Protein AF-A0A7C2ZD03-F1 (afdb_monomer_lite)

Sequence (261 aa):
MVEVEDTFAEAFNLWAARVLITAASEKWAKIAASVVTGYATSTIACDAEAGIDKFVPSSETPDGRPGVIVMFFASKKNLDHVLLNRIGQCVLTCPTTAVFDAMENPEMKFDTGAKMRYFGDGFQKKSELAGRTIYEIPVMEGIFKMEAELGVRKGVAGGNFMVLAEDWEKGLAATEAAVEAIQKIDNVILPFPGGICRSGSKVGSLKYKFMKATTNHKLCPTLREQVEDSEIPEGVGSAYEVVINGTTLDVVKQAMRDGIK

Foldseek 3Di:
DDDDDPDFWDWDKWKKFKKKKFFQAPVLQVQLQCQLLPQAQDVVPGLWQKHWQAWDALVPDLNSGTITIMMTTHHPVRRLVSCLCSCLPRPLPGHGMEMDAPDDPFPDKDQSQVVSQCQLVPVWDWDDTNNFIWIWRQDPNGTHIYGRIYGMHIWIWFGKDKQFALEPVVSVVLQLQLLVQLSVFGFKGQRDDSQKDQFDWDAADPPDRPDRIHGPLLDALVCQVPDPNRPHDPSTHGMMMGIMMGRYPVSSVVSVVRSVD

Structure (mmCIF, N/CA/C/O backbone):
data_AF-A0A7C2ZD03-F1
#
_entry.id   AF-A0A7C2ZD03-F1
#
loop_
_atom_site.group_PDB
_atom_site.id
_atom_site.type_symbol
_atom_site.label_atom_id
_atom_site.label_alt_id
_atom_site.label_comp_id
_atom_site.label_asym_id
_atom_site.label_entity_id
_atom_site.label_seq_id
_atom_site.pdbx_PDB_ins_code
_atom_site.Cartn_x
_atom_site.Cartn_y
_atom_site.Cartn_z
_atom_site.occupancy
_atom_site.B_iso_or_equiv
_atom_site.auth_seq_id
_atom_site.auth_comp_id
_atom_site.auth_asym_id
_atom_site.auth_atom_id
_atom_site.pdbx_PDB_model_num
ATOM 1 N N . MET A 1 1 ? -22.516 -17.414 18.475 1.00 73.25 1 MET A N 1
ATOM 2 C CA . MET A 1 1 ? -22.716 -16.415 17.407 1.00 73.25 1 MET A CA 1
ATOM 3 C C . MET A 1 1 ? -22.170 -15.114 17.960 1.00 73.25 1 MET A C 1
ATOM 5 O O . MET A 1 1 ? -22.481 -14.824 19.107 1.00 73.25 1 MET A O 1
ATOM 9 N N . VAL A 1 2 ? -21.283 -14.441 17.229 1.00 92.38 2 VAL A N 1
ATOM 10 C CA . VAL A 1 2 ? -20.726 -13.141 17.638 1.00 92.38 2 VAL A CA 1
ATOM 11 C C . VAL A 1 2 ? -21.710 -12.060 17.194 1.00 92.38 2 VAL A C 1
ATOM 13 O O . VAL A 1 2 ? -22.272 -12.170 16.104 1.00 92.38 2 VAL A O 1
ATOM 16 N N . GLU A 1 3 ? -21.976 -11.081 18.053 1.00 95.88 3 GLU A N 1
ATOM 17 C CA . GLU A 1 3 ? -22.838 -9.945 17.723 1.00 95.88 3 GLU A CA 1
ATOM 18 C C . GLU A 1 3 ? -22.139 -9.028 16.711 1.00 95.88 3 GLU A C 1
ATOM 20 O O . GLU A 1 3 ? -20.945 -8.761 16.830 1.00 95.88 3 GLU A O 1
ATOM 25 N N . VAL A 1 4 ? -22.885 -8.561 15.710 1.00 97.06 4 VAL A N 1
ATOM 26 C CA . VAL A 1 4 ? -22.433 -7.541 14.760 1.00 97.06 4 VAL A CA 1
ATOM 27 C C . VAL A 1 4 ? -23.352 -6.345 14.938 1.00 97.06 4 VAL A C 1
ATOM 29 O O . VAL A 1 4 ? -24.557 -6.463 14.718 1.00 97.06 4 VAL A O 1
ATOM 32 N N . GLU A 1 5 ? -22.784 -5.222 15.360 1.00 97.12 5 GLU A N 1
ATOM 33 C CA . GLU A 1 5 ? -23.533 -3.990 15.591 1.00 97.12 5 GLU A CA 1
ATOM 34 C C . GLU A 1 5 ? -24.151 -3.467 14.283 1.00 97.12 5 GLU A C 1
ATOM 36 O O . GLU A 1 5 ? -23.493 -3.438 13.238 1.00 97.12 5 GLU A O 1
ATOM 41 N N . ASP A 1 6 ? -25.419 -3.042 14.336 1.00 97.38 6 ASP A N 1
ATOM 42 C CA . ASP A 1 6 ? -26.122 -2.426 13.204 1.00 97.38 6 ASP A CA 1
ATOM 43 C C . ASP A 1 6 ? -25.666 -0.970 13.027 1.00 97.38 6 ASP A C 1
ATOM 45 O O . ASP A 1 6 ? -26.294 -0.015 13.488 1.00 97.38 6 ASP A O 1
ATOM 49 N N . THR A 1 7 ? -24.495 -0.823 12.411 1.00 97.81 7 THR A N 1
ATOM 50 C CA . THR A 1 7 ? -23.814 0.452 12.183 1.00 97.81 7 THR A CA 1
ATOM 51 C C . THR A 1 7 ? -23.111 0.465 10.820 1.00 97.81 7 THR A C 1
ATOM 53 O O . THR A 1 7 ? -23.259 -0.445 10.002 1.00 97.81 7 THR A O 1
ATOM 56 N N . PHE A 1 8 ? -22.354 1.522 10.531 1.00 97.81 8 PHE A N 1
ATOM 57 C CA . PHE A 1 8 ? -21.626 1.684 9.275 1.00 97.81 8 PHE A CA 1
ATOM 58 C C . PHE A 1 8 ? -20.206 2.213 9.495 1.00 97.81 8 PHE A C 1
ATOM 60 O O . PHE A 1 8 ? -19.932 2.937 10.448 1.00 97.81 8 PHE A O 1
ATOM 67 N N . ALA A 1 9 ? -19.309 1.896 8.559 1.00 97.81 9 ALA A N 1
ATOM 68 C CA . ALA A 1 9 ? -17.986 2.507 8.473 1.00 97.81 9 ALA A CA 1
ATOM 69 C C . ALA A 1 9 ? -18.012 3.696 7.503 1.00 97.81 9 ALA A C 1
ATOM 71 O O . ALA A 1 9 ? -18.431 3.557 6.349 1.00 97.81 9 ALA A O 1
ATOM 72 N N . GLU A 1 10 ? -17.545 4.861 7.950 1.00 96.00 10 GLU A N 1
ATOM 73 C CA . GLU A 1 10 ? -17.360 6.029 7.087 1.00 96.00 10 GLU A CA 1
ATOM 74 C C . GLU A 1 10 ? -15.973 5.987 6.431 1.00 96.00 10 GLU A C 1
ATOM 76 O O . GLU A 1 10 ? -14.949 5.987 7.111 1.00 96.00 10 GLU A O 1
ATOM 81 N N . ALA A 1 11 ? -15.946 5.952 5.098 1.00 96.44 11 ALA A N 1
ATOM 82 C CA . ALA A 1 11 ? -14.726 5.915 4.296 1.00 96.44 11 ALA A CA 1
ATOM 83 C C . ALA A 1 11 ? -14.568 7.193 3.457 1.00 96.44 11 ALA A C 1
ATOM 85 O O . ALA A 1 11 ? -15.527 7.917 3.183 1.00 96.44 11 ALA A O 1
ATOM 86 N N . PHE A 1 12 ? -13.349 7.446 2.991 1.00 95.38 12 PHE A N 1
ATOM 87 C CA . PHE A 1 12 ? -12.959 8.663 2.288 1.00 95.38 12 PHE A CA 1
ATOM 88 C C . PHE A 1 12 ? -12.437 8.365 0.884 1.00 95.38 12 PHE A C 1
ATOM 90 O O . PHE A 1 12 ? -11.939 7.280 0.586 1.00 95.38 12 PHE A O 1
ATOM 97 N N . ASN A 1 13 ? -12.501 9.367 0.009 1.00 96.38 13 ASN A N 1
ATOM 98 C CA . ASN A 1 13 ? -11.918 9.275 -1.325 1.00 96.38 13 ASN A CA 1
ATOM 99 C C . ASN A 1 13 ? -10.443 9.700 -1.296 1.00 96.38 13 ASN A C 1
ATOM 101 O O . ASN A 1 13 ? -10.138 10.868 -1.041 1.00 96.38 13 ASN A O 1
ATOM 105 N N . LEU A 1 14 ? -9.542 8.784 -1.649 1.00 97.75 14 LEU A N 1
ATOM 106 C CA . LEU A 1 14 ? -8.135 9.073 -1.944 1.00 97.75 14 LEU A CA 1
ATOM 107 C C . LEU A 1 14 ? -7.808 8.689 -3.388 1.00 97.75 14 LEU A C 1
ATOM 109 O O . LEU A 1 14 ? -8.569 7.990 -4.052 1.00 97.75 14 LEU A O 1
ATOM 113 N N . TRP A 1 15 ? -6.683 9.175 -3.907 1.00 98.56 15 TRP A N 1
ATOM 114 C CA . TRP A 1 15 ? -6.157 8.689 -5.179 1.00 98.56 15 TRP A CA 1
ATOM 115 C C . TRP A 1 15 ? -5.294 7.467 -4.921 1.00 98.56 15 TRP A C 1
ATOM 117 O O . TRP A 1 15 ? -4.457 7.496 -4.023 1.00 98.56 15 TRP A O 1
ATOM 127 N N . ALA A 1 16 ? -5.507 6.427 -5.719 1.00 98.75 16 ALA A N 1
ATOM 128 C CA . ALA A 1 16 ? -4.810 5.159 -5.645 1.00 98.75 16 ALA A CA 1
ATOM 129 C C . ALA A 1 16 ? -3.898 4.977 -6.862 1.00 98.75 16 ALA A C 1
ATOM 131 O O . ALA A 1 16 ? -4.306 5.233 -8.000 1.00 98.75 16 ALA A O 1
ATOM 132 N N . ALA A 1 17 ? -2.691 4.484 -6.613 1.00 98.81 17 ALA A N 1
ATOM 133 C CA . ALA A 1 17 ? -1.796 3.906 -7.606 1.00 98.81 17 ALA A CA 1
ATOM 134 C C . ALA A 1 17 ? -1.585 2.426 -7.281 1.00 98.81 17 ALA A C 1
ATOM 136 O O . ALA A 1 17 ? -1.544 2.057 -6.106 1.00 98.81 17 ALA A O 1
ATOM 137 N N . ARG A 1 18 ? -1.432 1.594 -8.311 1.00 98.75 18 ARG A N 1
ATOM 138 C CA . ARG A 1 18 ? -1.215 0.150 -8.187 1.00 98.75 18 ARG A CA 1
ATOM 139 C C . ARG A 1 18 ? -0.020 -0.219 -9.052 1.00 98.75 18 ARG A C 1
ATOM 141 O O . ARG A 1 18 ? -0.055 -0.037 -10.264 1.00 98.75 18 ARG A O 1
ATOM 148 N N . VAL A 1 19 ? 1.054 -0.662 -8.412 1.00 98.88 19 VAL A N 1
ATOM 149 C CA . VAL A 1 19 ? 2.388 -0.754 -9.011 1.00 98.88 19 VAL A CA 1
ATOM 150 C C . VAL A 1 19 ? 2.905 -2.174 -8.862 1.00 98.88 19 VAL A C 1
ATOM 152 O O . VAL A 1 19 ? 2.974 -2.691 -7.750 1.00 98.88 19 VAL A O 1
ATOM 155 N N . LEU A 1 20 ? 3.291 -2.794 -9.974 1.00 98.94 20 LEU A N 1
ATOM 156 C CA . LEU A 1 20 ? 3.969 -4.085 -9.983 1.00 98.94 20 LEU A CA 1
ATOM 157 C C . LEU A 1 20 ? 5.478 -3.866 -9.871 1.00 98.94 20 LEU A C 1
ATOM 159 O O . LEU A 1 20 ? 6.081 -3.180 -10.696 1.00 98.94 20 LEU A O 1
ATOM 163 N N . ILE A 1 21 ? 6.092 -4.502 -8.880 1.00 98.94 21 ILE A N 1
ATOM 164 C CA . ILE A 1 21 ? 7.539 -4.576 -8.705 1.00 98.94 21 ILE A CA 1
ATOM 165 C C . ILE A 1 21 ? 7.962 -6.016 -8.974 1.00 98.94 21 ILE A C 1
ATOM 167 O O . ILE A 1 21 ? 7.515 -6.940 -8.299 1.00 98.94 21 ILE A O 1
ATOM 171 N N . THR A 1 22 ? 8.828 -6.216 -9.957 1.00 98.94 22 THR A N 1
ATOM 172 C CA . THR A 1 22 ? 9.425 -7.524 -10.273 1.00 98.94 22 THR A CA 1
ATOM 173 C C . THR A 1 22 ? 10.868 -7.561 -9.796 1.00 98.94 22 THR A C 1
ATOM 175 O O . THR A 1 22 ? 11.518 -6.520 -9.706 1.00 98.94 22 THR A O 1
ATOM 178 N N . ALA A 1 23 ? 11.385 -8.746 -9.482 1.00 98.88 23 ALA A N 1
ATOM 179 C CA . ALA A 1 23 ? 12.765 -8.923 -9.032 1.00 98.88 23 ALA A CA 1
ATOM 180 C C . ALA A 1 23 ? 13.325 -10.283 -9.474 1.00 98.88 23 ALA A C 1
ATOM 182 O O . ALA A 1 23 ? 12.604 -11.128 -9.997 1.00 98.88 23 ALA A O 1
ATOM 183 N N . ALA A 1 24 ? 14.617 -10.530 -9.249 1.00 98.62 24 ALA A N 1
ATOM 184 C CA . ALA A 1 24 ? 15.246 -11.807 -9.603 1.00 98.62 24 ALA A CA 1
ATOM 185 C C . ALA A 1 24 ? 14.675 -13.017 -8.837 1.00 98.62 24 ALA A C 1
ATOM 187 O O . ALA A 1 24 ? 14.815 -14.152 -9.285 1.00 98.62 24 ALA A O 1
ATOM 188 N N . SER A 1 25 ? 14.054 -12.799 -7.677 1.00 98.69 25 SER A N 1
ATOM 189 C CA . SER A 1 25 ? 13.386 -13.843 -6.898 1.00 98.69 25 SER A CA 1
ATOM 190 C C . SER A 1 25 ? 12.281 -13.258 -6.024 1.00 98.69 25 SER A C 1
ATOM 192 O O . SER A 1 25 ? 12.287 -12.065 -5.713 1.00 98.69 25 SER A O 1
ATOM 194 N N . GLU A 1 26 ? 11.366 -14.109 -5.551 1.00 98.44 26 GLU A N 1
ATOM 195 C CA . GLU A 1 26 ? 10.324 -13.704 -4.598 1.00 98.44 26 GLU A CA 1
ATOM 196 C C . GLU A 1 26 ? 10.897 -13.062 -3.332 1.00 98.44 26 GLU A C 1
ATOM 198 O O . GLU A 1 26 ? 10.301 -12.141 -2.781 1.00 98.44 26 GLU A O 1
ATOM 203 N N . LYS A 1 27 ? 12.072 -13.519 -2.875 1.00 98.69 27 LYS A N 1
ATOM 204 C CA . LYS A 1 27 ? 12.768 -12.926 -1.727 1.00 98.69 27 LYS A CA 1
ATOM 205 C C . LYS A 1 27 ? 13.048 -11.440 -1.966 1.00 98.69 27 LYS A C 1
ATOM 207 O O . LYS A 1 27 ? 12.781 -10.628 -1.087 1.00 98.69 27 LYS A O 1
ATOM 212 N N . TRP A 1 28 ? 13.583 -11.085 -3.133 1.00 98.75 28 TRP A N 1
ATOM 213 C CA . TRP A 1 28 ? 13.911 -9.694 -3.453 1.00 98.75 28 TRP A CA 1
ATOM 214 C C . TRP A 1 28 ? 12.667 -8.849 -3.716 1.00 98.75 28 TRP A C 1
ATOM 216 O O . TRP A 1 28 ? 12.607 -7.717 -3.245 1.00 98.75 28 TRP A O 1
ATOM 226 N N . ALA A 1 29 ? 11.641 -9.417 -4.358 1.00 98.69 29 ALA A N 1
ATOM 227 C CA . ALA A 1 29 ? 10.351 -8.746 -4.512 1.00 98.69 29 ALA A CA 1
ATOM 228 C C . ALA A 1 29 ? 9.732 -8.417 -3.139 1.00 98.69 29 ALA A C 1
ATOM 230 O O . ALA A 1 29 ? 9.332 -7.280 -2.900 1.00 98.69 29 ALA A O 1
ATOM 231 N N . LYS A 1 30 ? 9.744 -9.374 -2.198 1.00 98.62 30 LYS A N 1
ATOM 232 C CA . LYS A 1 30 ? 9.290 -9.178 -0.809 1.00 98.62 30 LYS A CA 1
ATOM 233 C C . LYS A 1 30 ? 10.057 -8.060 -0.103 1.00 98.62 30 LYS A C 1
ATOM 235 O O . LYS A 1 30 ? 9.429 -7.199 0.499 1.00 98.62 30 LYS A O 1
ATOM 240 N N . ILE A 1 31 ? 11.388 -8.037 -0.212 1.00 98.88 31 ILE A N 1
ATOM 241 C CA . ILE A 1 31 ? 12.218 -6.974 0.380 1.00 98.88 31 ILE A CA 1
ATOM 242 C C . ILE A 1 31 ? 11.828 -5.603 -0.187 1.00 98.88 31 ILE A C 1
ATOM 244 O O . ILE A 1 31 ? 11.581 -4.679 0.586 1.00 98.88 31 ILE A O 1
ATOM 248 N N . ALA A 1 32 ? 11.728 -5.476 -1.515 1.00 98.81 32 ALA A N 1
ATOM 249 C CA . ALA A 1 32 ? 11.350 -4.223 -2.163 1.00 98.81 32 ALA A CA 1
ATOM 250 C C . ALA A 1 32 ? 9.966 -3.741 -1.699 1.00 98.81 32 ALA A C 1
ATOM 252 O O . ALA A 1 32 ? 9.822 -2.582 -1.315 1.00 98.81 32 ALA A O 1
ATOM 253 N N . ALA A 1 33 ? 8.976 -4.641 -1.663 1.00 98.69 33 ALA A N 1
ATOM 254 C CA . ALA A 1 33 ? 7.638 -4.348 -1.160 1.00 98.69 33 ALA A CA 1
ATOM 255 C C . ALA A 1 33 ? 7.652 -3.874 0.299 1.00 98.69 33 ALA A C 1
ATOM 257 O O . ALA A 1 33 ? 7.114 -2.814 0.597 1.00 98.69 33 ALA A O 1
ATOM 258 N N . SER A 1 34 ? 8.308 -4.610 1.201 1.00 98.44 34 SER A N 1
ATOM 259 C CA . SER A 1 34 ? 8.353 -4.249 2.622 1.00 98.44 34 SER A CA 1
ATOM 260 C C . SER A 1 34 ? 8.978 -2.874 2.865 1.00 98.44 34 SER A C 1
ATOM 262 O O . SER A 1 34 ? 8.502 -2.132 3.722 1.00 98.44 34 SER A O 1
ATOM 264 N N . VAL A 1 35 ? 10.030 -2.514 2.121 1.00 98.69 35 VAL A N 1
ATOM 265 C CA . VAL A 1 35 ? 10.684 -1.205 2.268 1.00 98.69 35 VAL A CA 1
ATOM 266 C C . VAL A 1 35 ? 9.830 -0.098 1.646 1.00 98.69 35 VAL A C 1
ATOM 268 O O . VAL A 1 35 ? 9.611 0.929 2.287 1.00 98.69 35 VAL A O 1
ATOM 271 N N . VAL A 1 36 ? 9.306 -0.297 0.430 1.00 98.81 36 VAL A N 1
ATOM 272 C CA . VAL A 1 36 ? 8.566 0.750 -0.296 1.00 98.81 36 VAL A CA 1
ATOM 273 C C . VAL A 1 36 ? 7.218 1.083 0.351 1.00 98.81 36 VAL A C 1
ATOM 275 O O . VAL A 1 36 ? 6.779 2.233 0.274 1.00 98.81 36 VAL A O 1
ATOM 278 N N . THR A 1 37 ? 6.576 0.122 1.024 1.00 98.81 37 THR A N 1
ATOM 279 C CA . THR A 1 37 ? 5.308 0.333 1.745 1.00 98.81 37 THR A CA 1
ATOM 280 C C . THR A 1 37 ? 5.503 0.634 3.235 1.00 98.81 37 THR A C 1
ATOM 282 O O . THR A 1 37 ? 4.526 0.814 3.955 1.00 98.81 37 THR A O 1
ATOM 285 N N . GLY A 1 38 ? 6.744 0.705 3.728 1.00 98.19 38 GLY A N 1
ATOM 286 C CA . GLY A 1 38 ? 7.044 1.057 5.119 1.00 98.19 38 GLY A CA 1
ATOM 287 C C . GLY A 1 38 ? 6.745 2.529 5.439 1.00 98.19 38 GLY A C 1
ATOM 288 O O . GLY A 1 38 ? 6.734 3.378 4.549 1.00 98.19 38 GLY A O 1
ATOM 289 N N . TYR A 1 39 ? 6.517 2.854 6.720 1.00 98.12 39 TYR A N 1
ATOM 290 C CA . TYR A 1 39 ? 6.187 4.219 7.178 1.00 98.12 39 TYR A CA 1
ATOM 291 C C . TYR A 1 39 ? 5.022 4.853 6.385 1.00 98.12 39 TYR A C 1
ATOM 293 O O . TYR A 1 39 ? 5.116 5.980 5.906 1.00 98.12 39 TYR A O 1
ATOM 301 N N . ALA A 1 40 ? 3.942 4.095 6.180 1.00 98.31 40 ALA A N 1
ATOM 302 C CA . ALA A 1 40 ? 2.819 4.491 5.327 1.00 98.31 40 ALA A CA 1
ATOM 303 C C . ALA A 1 40 ? 1.468 4.013 5.888 1.00 98.31 40 ALA A C 1
ATOM 305 O O . ALA A 1 40 ? 0.672 3.409 5.176 1.00 98.31 40 ALA A O 1
ATOM 306 N N . THR A 1 41 ? 1.230 4.210 7.187 1.00 98.38 41 THR A N 1
ATOM 307 C CA . THR A 1 41 ? 0.038 3.657 7.854 1.00 98.38 41 THR A CA 1
ATOM 308 C C . THR A 1 41 ? -1.176 4.572 7.778 1.00 98.38 41 THR A C 1
ATOM 310 O O . THR A 1 41 ? -2.297 4.087 7.700 1.00 98.38 41 THR A O 1
ATOM 313 N N . SER A 1 42 ? -0.971 5.891 7.835 1.00 97.19 42 SER A N 1
ATOM 314 C CA . SER A 1 42 ? -2.057 6.871 7.816 1.00 97.19 42 SER A CA 1
ATOM 315 C C . SER A 1 42 ? -1.590 8.215 7.278 1.00 97.19 42 SER A C 1
ATOM 317 O O . SER A 1 42 ? -0.619 8.795 7.773 1.00 97.19 42 SER A O 1
ATOM 319 N N . THR A 1 43 ? -2.353 8.771 6.342 1.00 95.44 43 THR A N 1
ATOM 320 C CA . THR A 1 43 ? -2.120 10.105 5.762 1.00 95.44 43 THR A CA 1
ATOM 321 C C . THR A 1 43 ? -2.277 11.263 6.760 1.00 95.44 43 THR A C 1
ATOM 323 O O . THR A 1 43 ? -1.995 12.415 6.425 1.00 95.44 43 THR A O 1
ATOM 326 N N . ILE A 1 44 ? -2.670 10.990 8.013 1.00 92.94 44 ILE A N 1
ATOM 327 C CA . ILE A 1 44 ? -2.659 11.979 9.103 1.00 92.94 44 ILE A CA 1
ATOM 328 C C . ILE A 1 44 ? -1.233 12.498 9.363 1.00 92.94 44 ILE A C 1
ATOM 330 O O . ILE A 1 44 ? -1.060 13.686 9.663 1.00 92.94 44 ILE A O 1
ATOM 334 N N . ALA A 1 45 ? -0.230 11.617 9.267 1.00 95.31 45 ALA A N 1
ATOM 335 C CA . ALA A 1 45 ? 1.169 11.935 9.573 1.00 95.31 45 ALA A CA 1
ATOM 336 C C . ALA A 1 45 ? 2.204 11.253 8.656 1.00 95.31 45 ALA A C 1
ATOM 338 O O . ALA A 1 45 ? 3.323 11.755 8.551 1.00 95.31 45 ALA A O 1
ATOM 339 N N . CYS A 1 46 ? 1.857 10.154 7.981 1.00 98.00 46 CYS A N 1
ATOM 340 C CA . CYS A 1 46 ? 2.646 9.616 6.875 1.00 98.00 46 CYS A CA 1
ATOM 341 C C . CYS A 1 46 ? 2.352 10.403 5.585 1.00 98.00 46 CYS A C 1
ATOM 343 O O . CYS A 1 46 ? 1.306 11.035 5.438 1.00 98.00 46 CYS A O 1
ATOM 345 N N . ASP A 1 47 ? 3.272 10.351 4.628 1.00 97.75 47 ASP A N 1
ATOM 346 C CA . ASP A 1 47 ? 3.125 10.940 3.289 1.00 97.75 47 ASP A CA 1
ATOM 347 C C . ASP A 1 47 ? 2.072 10.220 2.425 1.00 97.75 47 ASP A C 1
ATOM 349 O O . ASP A 1 47 ? 1.501 10.829 1.512 1.00 97.75 47 ASP A O 1
ATOM 353 N N . ALA A 1 48 ? 1.813 8.944 2.722 1.00 98.44 48 ALA A N 1
ATOM 354 C CA . ALA A 1 48 ? 0.833 8.093 2.060 1.00 98.44 48 ALA A CA 1
ATOM 355 C C . ALA A 1 48 ? 0.319 6.979 2.983 1.00 98.44 48 ALA A C 1
ATOM 357 O O . ALA A 1 48 ? 0.892 6.706 4.038 1.00 98.44 48 ALA A O 1
ATOM 358 N N . GLU A 1 49 ? -0.737 6.311 2.532 1.00 98.81 49 GLU A N 1
ATOM 359 C CA . GLU A 1 49 ? -1.143 4.984 2.990 1.00 98.81 49 GLU A CA 1
ATOM 360 C C . GLU A 1 49 ? -0.710 3.950 1.951 1.00 98.81 49 GLU A C 1
ATOM 362 O O . GLU A 1 49 ? -1.038 4.098 0.774 1.00 98.81 49 GLU A O 1
ATOM 367 N N . ALA A 1 50 ? 0.054 2.930 2.338 1.00 98.88 50 ALA A N 1
ATOM 368 C CA . ALA A 1 50 ? 0.583 1.957 1.385 1.00 98.88 50 ALA A CA 1
ATOM 369 C C . ALA A 1 50 ? 0.625 0.540 1.950 1.00 98.88 50 ALA A C 1
ATOM 371 O O . ALA A 1 50 ? 0.733 0.334 3.155 1.00 98.88 50 ALA A O 1
ATOM 372 N N . GLY A 1 51 ? 0.561 -0.444 1.057 1.00 98.81 51 GLY A N 1
ATOM 373 C CA . GLY A 1 51 ? 0.558 -1.850 1.436 1.00 98.81 51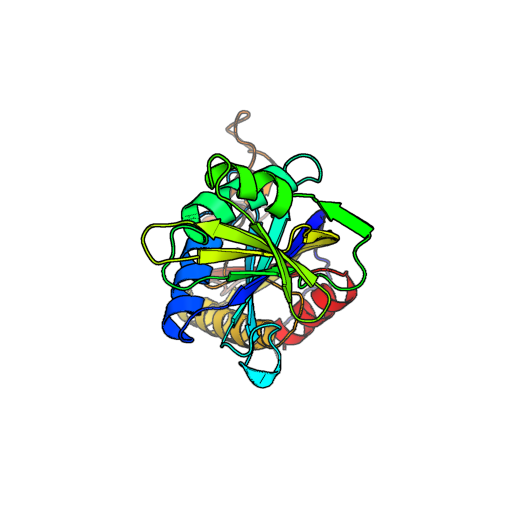 GLY A CA 1
ATOM 374 C C . GLY A 1 51 ? 0.735 -2.780 0.245 1.00 98.81 51 GLY A C 1
ATOM 375 O O . GLY A 1 51 ? 0.729 -2.351 -0.912 1.00 98.81 51 GLY A O 1
ATOM 376 N N . ILE A 1 52 ? 0.927 -4.059 0.553 1.00 98.81 52 ILE A N 1
ATOM 377 C CA . ILE A 1 52 ? 0.986 -5.132 -0.438 1.00 98.81 52 ILE A CA 1
ATOM 378 C C . ILE A 1 52 ? -0.444 -5.515 -0.800 1.00 98.81 52 ILE A C 1
ATOM 380 O O . ILE A 1 52 ? -1.243 -5.773 0.094 1.00 98.81 52 ILE A O 1
ATOM 384 N N . ASP A 1 53 ? -0.725 -5.550 -2.097 1.00 98.56 53 ASP A N 1
ATOM 385 C CA . ASP A 1 53 ? -1.966 -6.087 -2.651 1.00 98.56 53 ASP A CA 1
ATOM 386 C C . ASP A 1 53 ? -1.822 -7.602 -2.830 1.00 98.56 53 ASP A C 1
ATOM 388 O O . ASP A 1 53 ? -2.452 -8.381 -2.124 1.00 98.56 53 ASP A O 1
ATOM 392 N N . LYS A 1 54 ? -0.895 -8.042 -3.697 1.00 98.31 54 LYS A N 1
ATOM 393 C CA . LYS A 1 54 ? -0.654 -9.476 -3.918 1.00 98.31 54 LYS A CA 1
ATOM 394 C C . LYS A 1 54 ? 0.727 -9.807 -4.472 1.00 98.31 54 LYS A C 1
ATOM 396 O O . LYS A 1 54 ? 1.384 -8.972 -5.092 1.00 98.31 54 LYS A O 1
ATOM 401 N N . PHE A 1 55 ? 1.141 -11.061 -4.315 1.00 98.38 55 PHE A N 1
ATOM 402 C CA . PHE A 1 55 ? 2.285 -11.630 -5.037 1.00 98.38 55 PHE A CA 1
ATOM 403 C C . PHE A 1 55 ? 1.858 -12.133 -6.419 1.00 98.38 55 PHE A C 1
ATOM 405 O O . PHE A 1 55 ? 0.734 -12.596 -6.593 1.00 98.38 55 PHE A O 1
ATOM 412 N N . VAL A 1 56 ? 2.756 -12.035 -7.402 1.00 98.44 56 VAL A N 1
ATOM 413 C CA . VAL A 1 56 ? 2.480 -12.363 -8.807 1.00 98.44 56 VAL A CA 1
ATOM 414 C C . VAL A 1 56 ? 3.523 -13.361 -9.323 1.00 98.44 56 VAL A C 1
ATOM 416 O O . VAL A 1 56 ? 4.727 -13.092 -9.203 1.00 98.44 56 VAL A O 1
ATOM 419 N N . PRO A 1 57 ? 3.104 -14.505 -9.896 1.00 98.00 57 PRO A N 1
ATOM 420 C CA . PRO A 1 57 ? 4.030 -15.474 -10.470 1.00 98.00 57 PRO A CA 1
ATOM 421 C C . PRO A 1 57 ? 4.679 -14.930 -11.748 1.00 98.00 57 PRO A C 1
ATOM 423 O O . PRO A 1 57 ? 4.108 -14.107 -12.461 1.00 98.00 57 PRO A O 1
ATOM 426 N N . SER A 1 58 ? 5.865 -15.438 -12.088 1.00 98.00 58 SER A N 1
ATOM 427 C CA . SER A 1 58 ? 6.615 -15.013 -13.280 1.00 98.00 58 SER A CA 1
ATOM 428 C C . SER A 1 58 ? 5.864 -15.192 -14.600 1.00 98.00 58 SER A C 1
ATOM 430 O O . SER A 1 58 ? 6.135 -14.471 -15.552 1.00 98.00 58 SER A O 1
ATOM 432 N N . SER A 1 59 ? 4.917 -16.128 -14.670 1.00 98.00 59 SER A N 1
ATOM 433 C CA . SER A 1 59 ? 4.082 -16.363 -15.853 1.00 98.00 59 SER A CA 1
ATOM 434 C C . SER A 1 59 ? 3.118 -15.219 -16.174 1.00 98.00 59 SER A C 1
ATOM 436 O O . SER A 1 59 ? 2.582 -15.179 -17.276 1.00 98.00 59 SER A O 1
ATOM 438 N N . GLU A 1 60 ? 2.877 -14.315 -15.223 1.00 97.75 60 GLU A N 1
ATOM 439 C CA . GLU A 1 60 ? 1.899 -13.229 -15.342 1.00 97.75 60 GLU A CA 1
ATOM 440 C C . GLU A 1 60 ? 2.552 -11.842 -15.423 1.00 97.75 60 GLU A C 1
ATOM 442 O O . GLU A 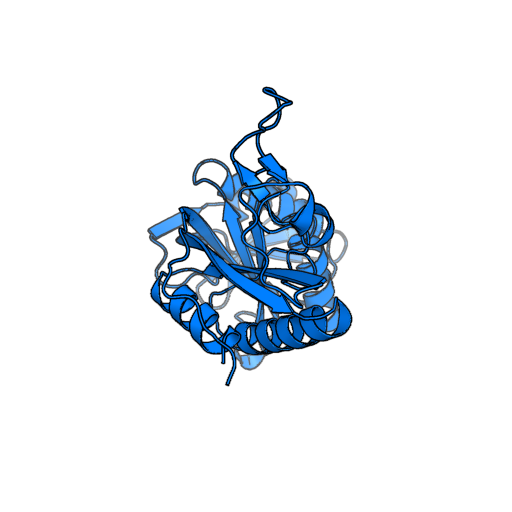1 60 ? 1.857 -10.838 -15.585 1.00 97.75 60 GLU A O 1
ATOM 447 N N . THR A 1 61 ? 3.882 -11.751 -15.316 1.00 98.62 61 THR A N 1
ATOM 448 C CA . THR A 1 61 ? 4.590 -10.466 -15.320 1.00 98.62 61 THR A CA 1
ATOM 449 C C . THR A 1 61 ? 5.150 -10.114 -16.703 1.00 98.62 61 THR A C 1
ATOM 451 O O . THR A 1 61 ? 5.521 -11.002 -17.473 1.00 98.62 61 THR A O 1
ATOM 454 N N . PRO A 1 62 ? 5.269 -8.812 -17.042 1.00 98.31 62 PRO A N 1
ATOM 455 C CA . PRO A 1 62 ? 5.722 -8.378 -18.369 1.00 98.31 62 PRO A CA 1
ATOM 456 C C . PRO A 1 62 ? 7.140 -8.823 -18.749 1.00 98.31 62 PRO A C 1
ATOM 458 O O . PRO A 1 62 ? 7.474 -8.865 -19.931 1.00 98.31 62 PRO A O 1
ATOM 461 N N . ASP A 1 63 ? 7.987 -9.108 -17.760 1.00 98.38 63 ASP A N 1
ATOM 462 C CA . ASP A 1 63 ? 9.392 -9.468 -17.947 1.00 98.38 63 ASP A CA 1
ATOM 463 C C . ASP A 1 63 ? 9.710 -10.925 -17.577 1.00 98.38 63 ASP A C 1
ATOM 465 O O . ASP A 1 63 ? 10.879 -11.317 -17.597 1.00 98.38 63 ASP A O 1
ATOM 469 N N . GLY A 1 64 ? 8.691 -11.733 -17.264 1.00 98.50 64 GLY A N 1
ATOM 470 C CA . GLY A 1 64 ? 8.853 -13.154 -16.969 1.00 98.50 64 GLY A CA 1
ATOM 471 C C . GLY A 1 64 ? 9.506 -13.445 -15.615 1.00 98.50 64 GLY A C 1
ATOM 472 O O . GLY A 1 64 ? 10.117 -14.503 -15.446 1.00 98.50 64 GLY A O 1
ATOM 473 N N . ARG A 1 65 ? 9.436 -12.517 -14.652 1.00 98.75 65 ARG A N 1
ATOM 474 C CA . ARG A 1 65 ? 10.065 -12.637 -13.323 1.00 98.75 65 ARG A CA 1
ATOM 475 C C . ARG A 1 65 ? 9.044 -12.573 -12.188 1.00 98.75 65 ARG A C 1
ATOM 477 O O . ARG A 1 65 ? 8.006 -11.939 -12.354 1.00 98.75 65 ARG A O 1
ATOM 484 N N . PRO A 1 66 ? 9.299 -13.205 -11.028 1.00 98.81 66 PRO A N 1
ATOM 485 C CA . PRO A 1 66 ? 8.389 -13.099 -9.892 1.00 98.81 66 PRO A CA 1
ATOM 486 C C . PRO A 1 66 ? 8.240 -11.640 -9.453 1.00 98.81 66 PRO A C 1
ATOM 488 O O . PRO A 1 66 ? 9.201 -10.861 -9.483 1.00 98.81 66 PRO A O 1
ATOM 491 N N . GLY A 1 67 ? 7.035 -11.279 -9.022 1.00 98.81 67 GLY A N 1
ATOM 492 C CA . GLY A 1 67 ? 6.728 -9.913 -8.633 1.00 98.81 67 GLY A CA 1
ATOM 493 C C . GLY A 1 67 ? 5.758 -9.795 -7.471 1.00 98.81 67 GLY A C 1
ATOM 494 O O . GLY A 1 67 ? 5.263 -10.772 -6.909 1.00 98.81 67 GLY A O 1
ATOM 495 N N . VAL A 1 68 ? 5.515 -8.549 -7.098 1.00 98.94 68 VAL A N 1
ATOM 496 C CA . VAL A 1 68 ? 4.596 -8.133 -6.047 1.00 98.94 68 VAL A CA 1
ATOM 497 C C . VAL A 1 68 ? 3.913 -6.852 -6.492 1.00 98.94 68 VAL A C 1
ATOM 499 O O . VAL A 1 68 ? 4.560 -5.931 -6.989 1.00 98.94 68 VAL A O 1
ATOM 502 N N . ILE A 1 69 ? 2.598 -6.802 -6.337 1.00 98.94 69 ILE A N 1
ATOM 503 C CA . ILE A 1 69 ? 1.816 -5.596 -6.549 1.00 98.94 69 ILE A CA 1
ATOM 504 C C . ILE A 1 69 ? 1.657 -4.903 -5.204 1.00 98.94 69 ILE A C 1
ATOM 506 O O . ILE A 1 69 ? 1.242 -5.508 -4.215 1.00 98.94 69 ILE A O 1
ATOM 510 N N . VAL A 1 70 ? 1.993 -3.621 -5.183 1.00 98.94 70 VAL A N 1
ATOM 511 C CA . VAL A 1 70 ? 1.805 -2.729 -4.042 1.00 98.94 70 VAL A CA 1
ATOM 512 C C . VAL A 1 70 ? 0.874 -1.592 -4.434 1.00 98.94 70 VAL A C 1
ATOM 514 O O . VAL A 1 70 ? 0.785 -1.216 -5.608 1.00 98.94 70 VAL A O 1
ATOM 517 N N . MET A 1 71 ? 0.183 -1.030 -3.451 1.00 98.94 71 MET A N 1
ATOM 518 C CA . MET A 1 71 ? -0.702 0.108 -3.662 1.00 98.94 71 MET A CA 1
ATOM 519 C C . MET A 1 71 ? -0.308 1.285 -2.786 1.00 98.94 71 MET A C 1
ATOM 521 O O . MET A 1 71 ? 0.161 1.107 -1.663 1.00 98.94 71 MET A O 1
ATOM 525 N N . PHE A 1 72 ? -0.538 2.487 -3.310 1.00 98.88 72 PHE A N 1
ATOM 526 C CA . PHE A 1 72 ? -0.313 3.753 -2.620 1.00 98.88 72 PHE A CA 1
ATOM 527 C C . PHE A 1 72 ? -1.572 4.604 -2.700 1.00 98.88 72 PHE A C 1
ATOM 529 O O . PHE A 1 72 ? -2.114 4.804 -3.787 1.00 98.88 72 PHE A O 1
ATOM 536 N N . PHE A 1 73 ? -1.995 5.138 -1.562 1.00 98.81 73 PHE A N 1
ATOM 537 C CA . PHE A 1 73 ? -3.136 6.021 -1.404 1.00 98.81 73 PHE A CA 1
ATOM 538 C C . PHE A 1 73 ? -2.664 7.359 -0.843 1.00 98.81 73 PHE A C 1
ATOM 540 O O . PHE A 1 73 ? -2.019 7.429 0.202 1.00 98.81 73 PHE A O 1
ATOM 547 N N . ALA A 1 74 ? -2.979 8.441 -1.548 1.00 98.56 74 ALA A N 1
ATOM 548 C CA . ALA A 1 74 ? -2.669 9.798 -1.115 1.00 98.56 74 ALA A CA 1
ATOM 549 C C . ALA A 1 74 ? -3.622 10.804 -1.772 1.00 98.56 74 ALA A C 1
ATOM 551 O O . ALA A 1 74 ? -4.449 10.466 -2.623 1.00 98.56 74 ALA A O 1
ATOM 552 N N . SER A 1 75 ? -3.508 12.082 -1.408 1.00 97.94 75 SER A N 1
ATOM 553 C CA . SER A 1 75 ? -4.199 13.136 -2.157 1.00 97.94 75 SER A CA 1
ATOM 554 C C . SER A 1 75 ? -3.689 13.200 -3.605 1.00 97.94 75 SER A C 1
ATOM 556 O O . SER A 1 75 ? -2.504 12.976 -3.860 1.00 97.94 75 SER A O 1
ATOM 558 N N . LYS A 1 76 ? -4.549 13.600 -4.556 1.00 96.62 76 LYS A N 1
ATOM 559 C CA . LYS A 1 76 ? -4.174 13.744 -5.980 1.00 96.62 76 LYS A CA 1
ATOM 560 C C . LYS A 1 76 ? -2.885 14.540 -6.182 1.00 96.62 76 LYS A C 1
ATOM 562 O O . LYS A 1 76 ? -2.062 14.196 -7.019 1.00 96.62 76 LYS A O 1
ATOM 567 N N . LYS A 1 77 ? -2.751 15.635 -5.426 1.00 96.50 77 LYS A N 1
ATOM 568 C CA . LYS A 1 77 ? -1.639 16.586 -5.536 1.00 96.50 77 LYS A CA 1
ATOM 569 C C . LYS A 1 77 ? -0.317 16.002 -5.035 1.00 96.50 77 LYS A C 1
ATOM 571 O O . LYS A 1 77 ? 0.725 16.487 -5.450 1.00 96.50 77 LYS A O 1
ATOM 576 N N . ASN A 1 78 ? -0.367 15.006 -4.148 1.00 97.56 78 ASN A N 1
ATOM 577 C CA . ASN A 1 78 ? 0.815 14.427 -3.513 1.00 97.56 78 ASN A CA 1
ATOM 578 C C . ASN A 1 78 ? 1.201 13.054 -4.081 1.00 97.56 78 ASN A C 1
ATOM 580 O O . ASN A 1 78 ? 2.357 12.666 -3.976 1.00 97.56 78 ASN A O 1
ATOM 584 N N . LEU A 1 79 ? 0.259 12.315 -4.677 1.00 98.56 79 LEU A N 1
ATOM 585 C CA . LEU A 1 79 ? 0.474 10.912 -5.044 1.00 98.56 79 LEU A CA 1
ATOM 586 C C . LEU A 1 79 ? 1.654 10.702 -6.006 1.00 98.56 79 LEU A C 1
ATOM 588 O O . LEU A 1 79 ? 2.452 9.802 -5.785 1.00 98.56 79 LEU A O 1
ATOM 592 N N . ASP A 1 80 ? 1.820 11.544 -7.026 1.00 98.56 80 ASP A N 1
ATOM 593 C CA . ASP A 1 80 ? 2.967 11.427 -7.939 1.00 98.56 80 ASP A CA 1
ATOM 594 C C . ASP A 1 80 ? 4.313 11.676 -7.230 1.00 98.56 80 ASP A C 1
ATOM 596 O O . ASP A 1 80 ? 5.291 10.973 -7.471 1.00 98.56 80 ASP A O 1
ATOM 600 N N . HIS A 1 81 ? 4.354 12.620 -6.283 1.00 98.56 81 HIS A N 1
ATOM 601 C CA . HIS A 1 81 ? 5.543 12.870 -5.464 1.00 98.56 81 HIS A CA 1
ATOM 602 C C . HIS A 1 81 ? 5.861 11.685 -4.539 1.00 98.56 81 HIS A C 1
ATOM 604 O O . HIS A 1 81 ? 7.020 11.288 -4.423 1.00 98.56 81 HIS A O 1
ATOM 610 N N . VAL A 1 82 ? 4.832 11.084 -3.930 1.00 98.62 82 VAL A N 1
ATOM 611 C CA . VAL A 1 82 ? 4.946 9.853 -3.131 1.00 98.62 82 VAL A CA 1
ATOM 612 C C . VAL A 1 82 ? 5.536 8.725 -3.973 1.00 98.62 82 VAL A C 1
ATOM 614 O O . VAL A 1 82 ? 6.510 8.103 -3.554 1.00 98.62 82 VAL A O 1
ATOM 617 N N . LEU A 1 83 ? 4.979 8.477 -5.163 1.00 98.81 83 LEU A N 1
ATOM 618 C CA . LEU A 1 83 ? 5.461 7.433 -6.066 1.00 98.81 83 LEU A CA 1
ATOM 619 C C . LEU A 1 83 ? 6.917 7.674 -6.458 1.00 98.81 83 LEU A C 1
ATOM 621 O O . LEU A 1 83 ? 7.729 6.760 -6.347 1.00 98.81 83 LEU A O 1
ATOM 625 N N . LEU A 1 84 ? 7.265 8.901 -6.853 1.00 98.69 84 LEU A N 1
ATOM 626 C CA . LEU A 1 84 ? 8.629 9.258 -7.233 1.00 98.69 84 LEU A CA 1
ATOM 627 C C . LEU A 1 84 ? 9.619 9.012 -6.086 1.00 98.69 84 LEU A C 1
ATOM 629 O O . LEU A 1 84 ? 10.622 8.331 -6.286 1.00 98.69 84 LEU A O 1
ATOM 633 N N . ASN A 1 85 ? 9.328 9.506 -4.880 1.00 98.62 85 ASN A N 1
ATOM 634 C CA . ASN A 1 85 ? 10.227 9.351 -3.735 1.00 98.62 85 ASN A CA 1
ATOM 635 C C . ASN A 1 85 ? 10.354 7.890 -3.305 1.00 98.62 85 ASN A C 1
ATOM 637 O O . ASN A 1 85 ? 11.462 7.397 -3.111 1.00 98.62 85 ASN A O 1
ATOM 641 N N . ARG A 1 86 ? 9.231 7.182 -3.153 1.00 98.75 86 ARG A N 1
ATOM 642 C CA . ARG A 1 86 ? 9.238 5.806 -2.648 1.00 98.75 86 ARG A CA 1
ATOM 643 C C . ARG A 1 86 ? 9.854 4.851 -3.660 1.00 98.75 86 ARG A C 1
ATOM 645 O O . ARG A 1 86 ? 10.726 4.069 -3.300 1.00 98.75 86 ARG A O 1
ATOM 652 N N . ILE A 1 87 ? 9.493 4.947 -4.938 1.00 98.88 87 ILE A N 1
ATOM 653 C CA . ILE A 1 87 ? 10.116 4.118 -5.978 1.00 98.88 87 ILE A CA 1
ATOM 654 C C . ILE A 1 87 ? 11.601 4.474 -6.115 1.00 98.88 87 ILE A C 1
ATOM 656 O O . ILE A 1 87 ? 12.435 3.572 -6.143 1.00 98.88 87 ILE A O 1
ATOM 660 N N . GLY A 1 88 ? 11.955 5.761 -6.129 1.00 98.69 88 GLY A N 1
ATOM 661 C CA . GLY A 1 88 ? 13.340 6.211 -6.291 1.00 98.69 88 GLY A CA 1
ATOM 662 C C . GLY A 1 88 ? 14.255 5.825 -5.131 1.00 98.69 88 GLY A C 1
ATOM 663 O O . GLY A 1 88 ? 15.396 5.434 -5.354 1.00 98.69 88 GLY A O 1
ATOM 664 N N . GLN A 1 89 ? 13.757 5.879 -3.894 1.00 98.69 89 GLN A N 1
ATOM 665 C CA . GLN A 1 89 ? 14.573 5.622 -2.705 1.00 98.69 89 GLN A CA 1
ATOM 666 C C . GLN A 1 89 ? 14.476 4.194 -2.168 1.00 98.69 89 GLN A C 1
ATOM 668 O O . GLN A 1 89 ? 15.347 3.799 -1.391 1.00 98.69 89 GLN A O 1
ATOM 673 N N . CYS A 1 90 ? 13.462 3.421 -2.568 1.00 98.81 90 CYS A N 1
ATOM 674 C CA . CYS A 1 90 ? 13.236 2.071 -2.047 1.00 98.81 90 CYS A CA 1
ATOM 675 C C . CYS A 1 90 ? 13.258 0.976 -3.114 1.00 98.81 90 CYS A C 1
ATOM 677 O O . CYS A 1 90 ? 13.557 -0.162 -2.771 1.00 98.81 90 CYS A O 1
ATOM 679 N N . VAL A 1 91 ? 12.919 1.278 -4.373 1.00 98.88 91 VAL A N 1
ATOM 680 C CA . VAL A 1 91 ? 12.829 0.265 -5.440 1.00 98.88 91 VAL A CA 1
ATOM 681 C C . VAL A 1 91 ? 14.011 0.376 -6.387 1.00 98.88 91 VAL A C 1
ATOM 683 O O . VAL A 1 91 ? 14.746 -0.592 -6.507 1.00 98.88 91 VAL A O 1
ATOM 686 N N . LEU A 1 92 ? 14.281 1.554 -6.960 1.00 98.81 92 LEU A N 1
ATOM 687 C CA . LEU A 1 92 ? 15.460 1.799 -7.807 1.00 98.81 92 LEU A CA 1
ATOM 688 C C . LEU A 1 92 ? 16.767 1.393 -7.109 1.00 98.81 92 LEU A C 1
ATOM 690 O O . LEU A 1 92 ? 17.692 0.897 -7.746 1.00 98.81 92 LEU A O 1
ATOM 694 N N . THR A 1 93 ? 16.835 1.587 -5.792 1.00 98.75 93 THR A N 1
ATOM 695 C CA . THR A 1 93 ? 17.977 1.226 -4.940 1.00 98.75 93 THR A CA 1
ATOM 696 C C . THR A 1 93 ? 17.974 -0.239 -4.492 1.00 98.75 93 THR A C 1
ATOM 698 O O . THR A 1 93 ? 18.975 -0.713 -3.954 1.00 98.75 93 THR A O 1
ATOM 701 N N . CYS A 1 94 ? 16.869 -0.964 -4.680 1.00 98.75 94 CYS A N 1
ATOM 702 C CA . CYS A 1 94 ? 16.745 -2.369 -4.316 1.00 98.75 94 CYS A CA 1
ATOM 703 C C . CYS A 1 94 ? 17.276 -3.264 -5.449 1.00 98.75 94 CYS A C 1
ATOM 705 O O . CYS A 1 94 ? 16.876 -3.077 -6.604 1.00 98.75 94 CYS A O 1
ATOM 707 N N . PRO A 1 95 ? 18.130 -4.259 -5.137 1.00 98.81 95 PRO A N 1
ATOM 708 C CA . PRO A 1 95 ? 18.717 -5.140 -6.134 1.00 98.81 95 PRO A CA 1
ATOM 709 C C . PRO A 1 95 ? 17.697 -5.789 -7.062 1.00 98.81 95 PRO A C 1
ATOM 711 O O . PRO A 1 95 ? 16.664 -6.310 -6.630 1.00 98.81 95 PRO A O 1
ATOM 714 N N . THR A 1 96 ? 18.048 -5.858 -8.340 1.00 98.75 96 THR A N 1
ATOM 715 C CA . THR A 1 96 ? 17.361 -6.584 -9.409 1.00 98.75 96 THR A CA 1
ATOM 716 C C . THR A 1 96 ? 15.980 -6.067 -9.781 1.00 98.75 96 THR A C 1
ATOM 718 O O . THR A 1 96 ? 15.309 -6.698 -10.594 1.00 98.75 96 THR A O 1
ATOM 721 N N . THR A 1 97 ? 15.490 -4.975 -9.203 1.00 98.94 97 THR A N 1
ATOM 722 C CA . THR A 1 97 ? 14.080 -4.617 -9.377 1.00 98.94 97 THR A CA 1
ATOM 723 C C . THR A 1 97 ? 13.759 -4.032 -10.757 1.00 98.94 97 THR A C 1
ATOM 725 O O . THR A 1 97 ? 14.603 -3.452 -11.441 1.00 98.94 97 THR A O 1
ATOM 728 N N . ALA A 1 98 ? 12.503 -4.184 -11.179 1.00 98.94 98 ALA A N 1
ATOM 729 C CA . ALA A 1 98 ? 11.895 -3.373 -12.232 1.00 98.94 98 ALA A CA 1
ATOM 730 C C . ALA A 1 98 ? 10.452 -3.013 -11.859 1.00 98.94 98 ALA A C 1
ATOM 732 O O . ALA A 1 98 ? 9.824 -3.712 -11.060 1.00 98.94 98 ALA A O 1
ATOM 733 N N . VAL A 1 99 ? 9.931 -1.929 -12.436 1.00 98.94 99 VAL A N 1
ATOM 734 C CA . VAL A 1 99 ? 8.629 -1.348 -12.079 1.00 98.94 99 VAL A CA 1
ATOM 735 C C . VAL A 1 99 ? 7.707 -1.246 -13.290 1.00 98.94 99 VAL A C 1
ATOM 737 O O . VAL A 1 99 ? 8.093 -0.699 -14.322 1.00 98.94 99 VAL A O 1
ATOM 740 N N . PHE A 1 100 ? 6.470 -1.712 -13.129 1.00 98.94 100 PHE A N 1
ATOM 741 C CA . PHE A 1 100 ? 5.423 -1.689 -14.149 1.00 98.94 100 PHE A CA 1
ATOM 742 C C . PHE A 1 100 ? 4.103 -1.157 -13.587 1.00 98.94 100 PHE A C 1
ATOM 744 O O . PHE A 1 100 ? 3.809 -1.307 -12.398 1.00 98.94 100 PHE A O 1
ATOM 751 N N . ASP A 1 101 ? 3.288 -0.568 -14.457 1.00 98.81 101 ASP A N 1
ATOM 752 C CA . ASP A 1 101 ? 1.920 -0.184 -14.130 1.00 98.81 101 ASP A CA 1
ATOM 753 C C . ASP A 1 101 ? 1.038 -1.429 -13.965 1.00 98.81 101 ASP A C 1
ATOM 755 O O . ASP A 1 101 ? 1.028 -2.324 -14.820 1.00 98.81 101 ASP A O 1
ATOM 759 N N . ALA A 1 102 ? 0.286 -1.473 -12.867 1.00 98.62 102 ALA A N 1
ATOM 760 C CA . ALA A 1 102 ? -0.671 -2.530 -12.554 1.00 98.62 102 ALA A CA 1
ATOM 761 C C . ALA A 1 102 ? -2.082 -1.978 -12.289 1.00 98.62 102 ALA A C 1
ATOM 763 O O . ALA A 1 102 ? -2.946 -2.705 -11.785 1.00 98.62 102 ALA A O 1
ATOM 764 N N . MET A 1 103 ? -2.330 -0.701 -12.602 1.00 98.44 103 MET A N 1
ATOM 765 C CA . MET A 1 103 ? -3.649 -0.099 -12.469 1.00 98.44 103 MET A CA 1
ATOM 766 C C . MET A 1 103 ? -4.557 -0.463 -13.646 1.00 98.44 103 MET A C 1
ATOM 768 O O . MET A 1 103 ? -4.312 -0.099 -14.794 1.00 98.44 103 MET A O 1
ATOM 772 N N . GLU A 1 104 ? -5.671 -1.120 -13.341 1.00 95.31 104 GLU A N 1
ATOM 773 C CA . GLU A 1 104 ? -6.717 -1.417 -14.315 1.00 95.31 104 GLU A CA 1
ATOM 774 C C . GLU A 1 104 ? -7.698 -0.247 -14.439 1.00 95.31 104 GLU A C 1
ATOM 776 O O . GLU A 1 104 ? -8.152 0.314 -13.436 1.00 95.31 104 GLU A O 1
ATOM 781 N N . ASN A 1 105 ? -8.070 0.086 -15.678 1.00 95.06 105 ASN A N 1
ATOM 782 C CA . ASN A 1 105 ? -8.995 1.179 -16.002 1.00 95.06 105 ASN A CA 1
ATOM 783 C C . ASN A 1 105 ? -8.623 2.510 -15.306 1.00 95.06 105 ASN A C 1
ATOM 785 O O . ASN A 1 105 ? -9.440 3.063 -14.562 1.00 95.06 105 ASN A O 1
ATOM 789 N N . PRO A 1 106 ? -7.390 3.022 -15.496 1.00 97.81 106 PRO A N 1
ATOM 790 C CA . PRO A 1 106 ? -6.953 4.251 -14.844 1.00 97.81 106 PRO A CA 1
ATOM 791 C C . PRO A 1 106 ? -7.783 5.458 -15.305 1.00 97.81 106 PRO A C 1
ATOM 793 O O . PRO A 1 106 ? -8.094 5.598 -16.486 1.00 97.81 106 PRO A O 1
ATOM 796 N N . GLU A 1 107 ? -8.092 6.371 -14.380 1.00 98.38 107 GLU A N 1
ATOM 797 C CA . GLU A 1 107 ? -8.741 7.652 -14.710 1.00 98.38 107 GLU A CA 1
ATOM 798 C C . GLU A 1 107 ? -7.750 8.645 -15.331 1.00 98.38 107 GLU A C 1
ATOM 800 O O . GLU A 1 107 ? -8.135 9.530 -16.093 1.00 98.38 107 GLU A O 1
ATOM 805 N N . MET A 1 108 ? -6.470 8.529 -14.979 1.00 98.12 108 MET A N 1
ATOM 806 C CA . MET A 1 108 ? -5.371 9.272 -15.591 1.00 98.12 108 MET A CA 1
ATOM 807 C C . MET A 1 108 ? -4.048 8.546 -15.352 1.00 98.12 108 MET A C 1
ATOM 809 O O . MET A 1 108 ? -3.990 7.556 -14.624 1.00 98.12 108 MET A O 1
ATOM 813 N N . LYS A 1 109 ? -2.971 9.066 -15.935 1.00 98.56 109 LYS A N 1
ATOM 814 C CA . LYS A 1 109 ? -1.618 8.558 -15.728 1.00 98.56 109 LYS A CA 1
ATOM 815 C C . LYS A 1 109 ? -0.698 9.654 -15.205 1.00 98.56 109 LYS A C 1
ATOM 817 O O . LYS A 1 109 ? -0.871 10.824 -15.551 1.00 98.56 109 LYS A O 1
ATOM 822 N N . PHE A 1 110 ? 0.268 9.266 -14.383 1.00 98.62 110 PHE A N 1
ATOM 823 C CA . PHE A 1 110 ? 1.410 10.100 -14.029 1.00 98.62 110 PHE A CA 1
ATOM 824 C C . PHE A 1 110 ? 2.638 9.670 -14.820 1.00 98.62 110 PHE A C 1
ATOM 826 O O . PHE A 1 110 ? 2.881 8.482 -14.997 1.00 98.62 110 PHE A O 1
ATOM 833 N N . ASP A 1 111 ? 3.456 10.631 -15.231 1.00 98.38 111 ASP A N 1
ATOM 834 C CA . ASP A 1 111 ? 4.732 10.443 -15.925 1.00 98.38 111 ASP A CA 1
ATOM 835 C C . ASP A 1 111 ? 5.883 10.111 -14.951 1.00 98.38 111 ASP A C 1
ATOM 837 O O . ASP A 1 111 ? 7.030 10.512 -15.158 1.00 98.38 111 ASP A O 1
ATOM 841 N N . THR A 1 112 ? 5.594 9.394 -13.858 1.00 98.56 112 THR A N 1
ATOM 842 C CA . THR A 1 112 ? 6.545 9.124 -12.769 1.00 98.56 112 THR A CA 1
ATOM 843 C C . THR A 1 112 ? 7.820 8.439 -13.274 1.00 98.56 112 THR A C 1
ATOM 845 O O . THR A 1 112 ? 8.920 8.847 -12.904 1.00 98.56 112 THR A O 1
ATOM 848 N N . GLY A 1 113 ? 7.711 7.444 -14.163 1.00 98.06 113 GLY A N 1
ATOM 849 C CA . GLY A 1 113 ? 8.882 6.783 -14.754 1.00 98.06 113 GLY A CA 1
ATOM 850 C C . GLY A 1 113 ? 9.659 7.695 -15.699 1.00 98.06 113 GLY A C 1
ATOM 851 O O . GLY A 1 113 ? 10.890 7.706 -15.713 1.00 98.06 113 GLY A O 1
ATOM 852 N N . ALA A 1 114 ? 8.942 8.546 -16.432 1.00 98.19 114 ALA A N 1
ATOM 853 C CA . ALA A 1 114 ? 9.523 9.611 -17.234 1.00 98.19 114 ALA A CA 1
ATOM 854 C C . ALA A 1 114 ? 10.322 10.622 -16.396 1.00 98.19 114 ALA A C 1
ATOM 856 O O . ALA A 1 114 ? 11.364 11.081 -16.858 1.00 98.19 114 ALA A O 1
ATOM 857 N N . LYS A 1 115 ? 9.895 10.938 -15.174 1.00 98.69 115 LYS A N 1
ATOM 858 C CA . LYS A 1 115 ? 10.679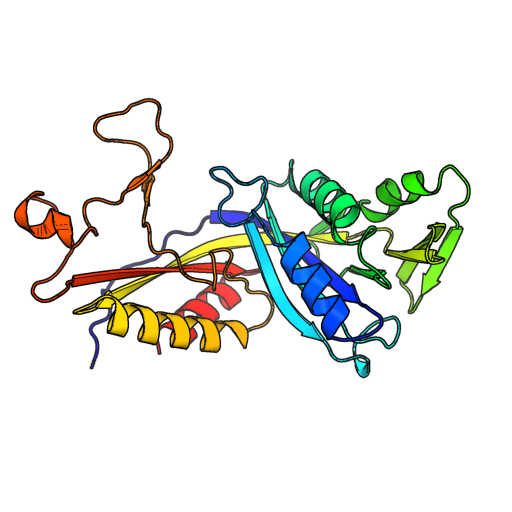 11.744 -14.225 1.00 98.69 115 LYS A CA 1
ATOM 859 C C . LYS A 1 115 ? 11.862 10.960 -13.660 1.00 98.69 115 LYS A C 1
ATOM 861 O O . LYS A 1 115 ? 12.970 11.487 -13.613 1.00 98.69 115 LYS A O 1
ATOM 866 N N . MET A 1 116 ? 11.654 9.692 -13.305 1.00 98.50 116 MET A N 1
ATOM 867 C CA . MET A 1 116 ? 12.696 8.824 -12.746 1.00 98.50 116 MET A CA 1
ATOM 868 C C . MET A 1 116 ? 13.905 8.678 -13.676 1.00 98.50 116 MET A C 1
ATOM 870 O O . MET A 1 116 ? 15.045 8.641 -13.219 1.00 98.50 116 MET A O 1
ATOM 874 N N . ARG A 1 117 ? 13.675 8.670 -14.997 1.00 98.31 117 ARG A N 1
ATOM 875 C CA . ARG A 1 117 ? 14.729 8.527 -16.013 1.00 98.31 117 ARG A CA 1
ATOM 876 C C . ARG A 1 117 ? 15.868 9.541 -15.883 1.00 98.31 117 ARG A C 1
ATOM 878 O O . ARG A 1 117 ? 16.970 9.247 -16.332 1.00 98.31 117 ARG A O 1
ATOM 885 N N . TYR A 1 118 ? 15.611 10.723 -15.316 1.00 98.62 118 TYR A N 1
ATOM 886 C CA . TYR A 1 118 ? 16.626 11.766 -15.165 1.00 98.62 118 TYR A CA 1
ATOM 887 C C . TYR A 1 118 ? 17.749 11.362 -14.202 1.00 98.62 118 TYR A C 1
ATOM 889 O O . TYR A 1 118 ? 18.840 11.910 -14.310 1.00 98.62 118 TYR A O 1
ATOM 897 N N . PHE A 1 119 ? 17.532 10.364 -13.335 1.00 98.69 119 PHE A N 1
ATOM 898 C CA . PHE A 1 119 ? 18.606 9.766 -12.537 1.00 98.69 119 PHE A CA 1
ATOM 899 C C . PHE A 1 119 ? 19.727 9.171 -13.405 1.00 98.69 119 PHE A C 1
ATOM 901 O O . PHE A 1 119 ? 20.873 9.117 -12.977 1.00 98.69 119 PHE A O 1
ATOM 908 N N . GLY A 1 120 ? 19.415 8.768 -14.641 1.00 98.56 120 GLY A N 1
ATOM 909 C CA . GLY A 1 120 ? 20.399 8.259 -15.594 1.00 98.56 120 GLY A CA 1
ATOM 910 C C . GLY A 1 120 ? 21.322 9.320 -16.196 1.00 98.56 120 GLY A C 1
ATOM 911 O O . GLY A 1 120 ? 22.141 8.953 -17.028 1.00 98.56 120 GLY A O 1
ATOM 912 N N . ASP A 1 121 ? 21.179 10.602 -15.838 1.00 98.56 121 ASP A N 1
ATOM 913 C CA . ASP A 1 121 ? 22.074 11.708 -16.226 1.00 98.56 121 ASP A CA 1
ATOM 914 C C . ASP A 1 121 ? 22.387 11.789 -17.737 1.00 98.56 121 ASP A C 1
ATOM 916 O O . ASP A 1 121 ? 23.507 12.030 -18.176 1.00 98.56 121 ASP A O 1
ATOM 920 N N . GLY A 1 122 ? 21.380 11.522 -18.574 1.00 98.50 122 GLY A N 1
ATOM 921 C CA . GLY A 1 122 ? 21.510 11.537 -20.035 1.00 98.50 122 GLY A CA 1
ATOM 922 C C . GLY A 1 122 ? 21.907 10.197 -20.662 1.00 98.50 122 GLY A C 1
ATOM 923 O O . GLY A 1 122 ? 21.814 10.058 -21.881 1.00 98.50 122 GLY A O 1
ATOM 924 N N . PHE A 1 123 ? 22.273 9.193 -19.862 1.00 98.69 123 PHE A N 1
ATOM 925 C CA . PHE A 1 123 ? 22.625 7.846 -20.329 1.00 98.69 123 PHE A CA 1
ATOM 926 C C . PHE A 1 123 ? 21.433 6.884 -20.399 1.00 98.69 123 PHE A C 1
ATOM 928 O O . PHE A 1 123 ? 21.566 5.769 -20.912 1.00 98.69 123 PHE A O 1
ATOM 935 N N . GLN A 1 124 ? 20.267 7.291 -19.896 1.00 98.69 124 GLN A N 1
ATOM 936 C CA . GLN A 1 124 ? 19.048 6.495 -19.977 1.00 98.69 124 GLN A CA 1
ATOM 937 C C . GLN A 1 124 ? 18.609 6.246 -21.425 1.00 98.69 124 GLN A C 1
ATOM 939 O O . GLN A 1 124 ? 18.752 7.102 -22.302 1.00 98.69 124 GLN A O 1
ATOM 944 N N . LYS A 1 125 ? 17.981 5.093 -21.663 1.00 98.56 125 LYS A N 1
ATOM 945 C CA . LYS A 1 125 ? 17.377 4.738 -22.953 1.00 98.56 125 LYS A CA 1
ATOM 946 C C . LYS A 1 125 ? 15.874 4.557 -22.810 1.00 98.56 125 LYS A C 1
ATOM 948 O O . LYS A 1 125 ? 15.380 4.150 -21.765 1.00 98.56 125 LYS A O 1
ATOM 953 N N . LYS A 1 126 ? 15.145 4.864 -23.880 1.00 98.56 126 LYS A N 1
ATOM 954 C CA . LYS A 1 126 ? 13.732 4.509 -24.025 1.00 98.56 126 LYS A CA 1
ATOM 955 C C . LYS A 1 126 ? 13.654 3.214 -24.832 1.00 98.56 126 LYS A C 1
ATOM 957 O O . LYS A 1 126 ? 14.274 3.135 -25.890 1.00 98.56 126 LYS A O 1
ATOM 962 N N . SER A 1 127 ? 12.904 2.235 -24.349 1.00 98.25 127 SER A N 1
ATOM 963 C CA . SER A 1 127 ? 12.683 0.948 -25.011 1.00 98.25 127 SER A CA 1
ATOM 964 C C . SER A 1 127 ? 11.216 0.519 -24.908 1.00 98.25 127 SER A C 1
ATOM 966 O O . SER A 1 127 ? 10.373 1.251 -24.376 1.00 98.25 127 SER A O 1
ATOM 968 N N . GLU A 1 128 ? 10.902 -0.647 -25.466 1.00 98.38 128 GLU A N 1
ATOM 969 C CA . GLU A 1 128 ? 9.585 -1.272 -25.385 1.00 98.38 128 GLU A CA 1
ATOM 970 C C . GLU A 1 128 ? 9.716 -2.688 -24.812 1.00 98.38 128 GLU A C 1
ATOM 972 O O . GLU A 1 128 ? 10.628 -3.429 -25.183 1.00 98.38 128 GLU A O 1
ATOM 977 N N . LEU A 1 129 ? 8.809 -3.065 -23.910 1.00 97.81 129 LEU A N 1
ATOM 978 C CA . LEU A 1 129 ? 8.726 -4.408 -23.340 1.00 97.81 129 LEU A CA 1
ATOM 979 C C . LEU A 1 129 ? 7.262 -4.817 -23.198 1.00 97.81 129 LEU A C 1
ATOM 981 O O . LEU A 1 129 ? 6.507 -4.140 -22.508 1.00 97.81 129 LEU A O 1
ATOM 985 N N . ALA A 1 130 ? 6.862 -5.920 -23.835 1.00 96.31 130 ALA A N 1
ATOM 986 C CA . ALA A 1 130 ? 5.482 -6.416 -23.803 1.00 96.31 130 ALA A CA 1
ATOM 987 C C . ALA A 1 130 ? 4.433 -5.324 -24.136 1.00 96.31 130 ALA A C 1
ATOM 989 O O . ALA A 1 130 ? 3.408 -5.210 -23.466 1.00 96.31 130 ALA A O 1
ATOM 990 N N . GLY A 1 131 ? 4.720 -4.480 -25.138 1.00 97.06 131 GLY A N 1
ATOM 991 C CA . GLY A 1 131 ? 3.861 -3.358 -25.546 1.00 97.06 131 GLY A CA 1
ATOM 992 C C . GLY A 1 131 ? 3.867 -2.154 -24.593 1.00 97.06 131 GLY A C 1
ATOM 993 O O . GLY A 1 131 ? 3.092 -1.218 -24.782 1.00 97.06 131 GLY A O 1
ATOM 994 N N . ARG A 1 132 ? 4.726 -2.155 -23.567 1.00 98.25 132 ARG A N 1
ATOM 995 C CA . ARG A 1 132 ? 4.879 -1.068 -22.590 1.00 98.25 132 ARG A CA 1
ATOM 996 C C . ARG A 1 132 ? 6.082 -0.212 -22.938 1.00 98.25 132 ARG A C 1
ATOM 998 O O . ARG A 1 132 ? 7.138 -0.730 -23.290 1.00 98.25 132 ARG A O 1
ATOM 1005 N N . THR A 1 133 ? 5.947 1.101 -22.781 1.00 98.62 133 THR A N 1
ATOM 1006 C CA . THR A 1 133 ? 7.076 2.026 -22.927 1.00 98.62 133 THR A CA 1
ATOM 1007 C C . THR A 1 133 ? 7.921 2.014 -21.657 1.00 98.62 133 THR A C 1
ATOM 1009 O O . THR A 1 133 ? 7.436 2.412 -20.600 1.00 98.62 133 THR A O 1
ATOM 1012 N N . ILE A 1 134 ? 9.188 1.621 -21.763 1.00 98.75 134 ILE A N 1
ATOM 1013 C CA . ILE A 1 134 ? 10.110 1.479 -20.631 1.00 98.75 134 ILE A CA 1
ATOM 1014 C C . ILE A 1 134 ? 11.234 2.515 -20.719 1.00 98.75 134 ILE A C 1
ATOM 1016 O O . ILE A 1 134 ? 11.731 2.829 -21.803 1.00 98.75 134 ILE A O 1
ATOM 1020 N N . TYR A 1 135 ? 11.657 3.032 -19.566 1.00 98.81 135 TYR A N 1
ATOM 1021 C CA . TYR A 1 135 ? 12.952 3.680 -19.402 1.00 98.81 135 TYR A CA 1
ATOM 1022 C C . TYR A 1 135 ? 13.949 2.709 -18.775 1.00 98.81 135 TYR A C 1
ATOM 1024 O O . TYR A 1 135 ? 13.697 2.128 -17.720 1.00 98.81 135 TYR A O 1
ATOM 1032 N N . GLU A 1 136 ? 15.086 2.559 -19.441 1.00 98.81 136 GLU A N 1
ATOM 1033 C CA . GLU A 1 136 ? 16.254 1.809 -18.995 1.00 98.81 136 GLU A CA 1
ATOM 1034 C C . GLU A 1 136 ? 17.275 2.791 -18.427 1.00 98.81 136 GLU A C 1
ATOM 1036 O O . GLU A 1 136 ? 17.836 3.608 -19.161 1.00 98.81 136 GLU A O 1
ATOM 1041 N N . ILE A 1 137 ? 17.491 2.729 -17.116 1.00 98.81 137 ILE A N 1
ATOM 1042 C CA . ILE A 1 137 ? 18.322 3.663 -16.360 1.00 98.81 137 ILE A CA 1
ATOM 1043 C C . ILE A 1 137 ? 19.597 2.928 -15.927 1.00 98.81 137 ILE A C 1
ATOM 1045 O O . ILE A 1 137 ? 19.501 1.973 -15.151 1.00 98.81 137 ILE A O 1
ATOM 1049 N N . PRO A 1 138 ? 20.786 3.328 -16.416 1.00 98.81 138 PRO A N 1
ATOM 1050 C CA . PRO A 1 138 ? 22.046 2.750 -15.965 1.00 98.81 138 PRO A CA 1
ATOM 1051 C C . PRO A 1 138 ? 22.277 2.987 -14.471 1.00 98.81 138 PRO A C 1
ATOM 1053 O O . PRO A 1 138 ? 22.174 4.111 -13.986 1.00 98.81 138 PRO A O 1
ATOM 1056 N N . VAL A 1 139 ? 22.603 1.918 -13.751 1.00 98.81 139 VAL A N 1
ATOM 1057 C CA . VAL A 1 139 ? 22.924 1.900 -12.317 1.00 98.81 139 VAL A CA 1
ATOM 1058 C C . VAL A 1 139 ? 24.101 0.949 -12.071 1.00 98.81 139 VAL A C 1
ATOM 1060 O O . VAL A 1 139 ? 24.499 0.211 -12.968 1.00 98.81 139 VAL A O 1
ATOM 1063 N N . MET A 1 140 ? 24.661 0.919 -10.856 1.00 98.75 140 MET A N 1
ATOM 1064 C CA . MET A 1 140 ? 25.830 0.071 -10.552 1.00 98.75 140 MET A CA 1
ATOM 1065 C C . MET A 1 140 ? 25.607 -1.422 -10.838 1.00 98.75 140 MET A C 1
ATOM 1067 O O . MET A 1 140 ? 26.522 -2.097 -11.296 1.00 98.75 140 MET A O 1
ATOM 1071 N N . GLU A 1 141 ? 24.405 -1.937 -10.571 1.00 98.56 141 GLU A N 1
ATOM 1072 C CA . GLU A 1 141 ? 24.063 -3.345 -10.822 1.00 98.56 141 GLU A CA 1
ATOM 1073 C C . GLU A 1 141 ? 23.915 -3.662 -12.323 1.00 98.56 141 GLU A C 1
ATOM 1075 O O . GLU A 1 141 ? 24.060 -4.809 -12.739 1.00 98.56 141 GLU A O 1
ATOM 1080 N N . GLY A 1 142 ? 23.632 -2.652 -13.149 1.00 98.56 142 GLY A N 1
ATOM 1081 C CA . GLY A 1 142 ? 23.276 -2.825 -14.551 1.00 98.56 142 GLY A CA 1
ATOM 1082 C C . GLY A 1 142 ? 22.219 -1.815 -14.983 1.00 98.56 142 GLY A C 1
ATOM 1083 O O . GLY A 1 142 ? 22.498 -0.624 -15.080 1.00 98.56 142 GLY A O 1
ATOM 1084 N N . ILE A 1 143 ? 21.005 -2.289 -15.271 1.00 98.56 143 ILE A N 1
ATOM 1085 C CA . ILE A 1 143 ? 19.900 -1.461 -15.770 1.00 98.56 143 ILE A CA 1
ATOM 1086 C C . ILE A 1 143 ? 18.694 -1.592 -14.843 1.00 98.56 143 ILE A C 1
ATOM 1088 O O . ILE A 1 143 ? 18.123 -2.675 -14.724 1.00 98.56 143 ILE A O 1
ATOM 1092 N N . PHE A 1 144 ? 18.255 -0.475 -14.267 1.00 98.88 144 PHE A N 1
ATOM 1093 C CA . PHE A 1 144 ? 16.943 -0.372 -13.637 1.00 98.88 144 PHE A CA 1
ATOM 1094 C C . PHE A 1 144 ? 15.890 -0.052 -14.706 1.00 98.88 144 PHE A C 1
ATOM 1096 O O . PHE A 1 144 ? 16.054 0.890 -15.486 1.00 98.88 144 PHE A O 1
ATOM 1103 N N . LYS A 1 145 ? 14.819 -0.849 -14.768 1.00 98.88 145 LYS A N 1
ATOM 1104 C CA . LYS A 1 145 ? 13.727 -0.686 -15.740 1.00 98.88 145 LYS A CA 1
ATOM 1105 C C . LYS A 1 145 ? 12.481 -0.155 -15.054 1.00 98.88 145 LYS A C 1
ATOM 1107 O O . LYS A 1 145 ? 12.031 -0.723 -14.062 1.00 98.88 145 LYS A O 1
ATOM 1112 N N . MET A 1 146 ? 11.886 0.885 -15.624 1.00 98.62 146 MET A N 1
ATOM 1113 C CA . MET A 1 146 ? 10.627 1.439 -15.136 1.00 98.62 146 MET A CA 1
ATOM 1114 C C . MET A 1 146 ? 9.725 1.840 -16.297 1.00 98.62 146 MET A C 1
ATOM 1116 O O . MET A 1 146 ? 10.161 2.518 -17.228 1.00 98.62 146 MET A O 1
ATOM 1120 N N . GLU A 1 147 ? 8.461 1.434 -16.239 1.00 98.81 147 GLU A N 1
ATOM 1121 C CA . GLU A 1 147 ? 7.441 1.892 -17.177 1.00 98.81 147 GLU A CA 1
ATOM 1122 C C . GLU A 1 147 ? 7.270 3.415 -17.111 1.00 98.81 147 GLU A C 1
ATOM 1124 O O . GLU A 1 147 ? 7.304 4.020 -16.040 1.00 98.81 147 GLU A O 1
ATOM 1129 N N . ALA A 1 148 ? 7.139 4.049 -18.277 1.00 98.62 148 ALA A N 1
ATOM 1130 C CA . ALA A 1 148 ? 7.187 5.501 -18.416 1.00 98.62 148 ALA A CA 1
ATOM 1131 C C . ALA A 1 148 ? 6.079 6.229 -17.649 1.00 98.62 148 ALA A C 1
ATOM 1133 O O . ALA A 1 148 ? 6.311 7.322 -17.124 1.00 98.62 148 ALA A O 1
ATOM 1134 N N . GLU A 1 149 ? 4.899 5.619 -17.589 1.00 98.75 149 GLU A N 1
ATOM 1135 C CA . GLU A 1 149 ? 3.712 6.181 -16.968 1.00 98.75 149 GLU A CA 1
ATOM 1136 C C . GLU A 1 149 ? 3.068 5.160 -16.029 1.00 98.75 149 GLU A C 1
ATOM 1138 O O . GLU A 1 149 ? 3.058 3.968 -16.327 1.00 98.75 149 GLU A O 1
ATOM 1143 N N . LEU A 1 150 ? 2.505 5.633 -14.918 1.00 98.81 150 LEU A N 1
ATOM 1144 C CA . LEU A 1 150 ? 1.770 4.815 -13.953 1.00 98.81 150 LEU A CA 1
ATOM 1145 C C . LEU A 1 150 ? 0.312 5.268 -13.904 1.00 98.81 150 LEU A C 1
ATOM 1147 O O . LEU A 1 150 ? 0.029 6.462 -13.757 1.00 98.81 150 LEU A O 1
ATOM 1151 N N . GLY A 1 151 ? -0.614 4.324 -14.038 1.00 98.75 151 GLY A N 1
ATOM 1152 C CA . GLY A 1 151 ? -2.040 4.573 -13.974 1.00 98.75 151 GLY A CA 1
ATOM 1153 C C . GLY A 1 151 ? -2.495 4.857 -12.548 1.00 98.75 151 GLY A C 1
ATOM 1154 O O . GLY A 1 151 ? -2.062 4.228 -11.581 1.00 98.75 151 GLY A O 1
ATOM 1155 N N . VAL A 1 152 ? -3.407 5.813 -12.412 1.00 98.75 152 VAL A N 1
ATOM 1156 C CA . VAL A 1 152 ? -4.018 6.170 -11.132 1.00 98.75 152 VAL A CA 1
ATOM 1157 C C . VAL A 1 152 ? -5.516 6.383 -11.287 1.00 98.75 152 VAL A C 1
ATOM 1159 O O . VAL A 1 152 ? -6.018 6.747 -12.354 1.00 98.75 152 VAL A O 1
ATOM 1162 N N . ARG A 1 153 ? -6.248 6.172 -10.198 1.00 98.44 153 ARG A N 1
ATOM 1163 C CA . ARG A 1 153 ? -7.701 6.368 -10.136 1.00 98.44 153 ARG A CA 1
ATOM 1164 C C . ARG A 1 153 ? -8.127 6.840 -8.759 1.00 98.44 153 ARG A C 1
ATOM 1166 O O . ARG A 1 153 ? -7.338 6.789 -7.815 1.00 98.44 153 ARG A O 1
ATOM 1173 N N . LYS A 1 154 ? -9.380 7.261 -8.616 1.00 98.38 154 LYS A N 1
ATOM 1174 C CA . LYS A 1 154 ? -9.965 7.424 -7.284 1.00 98.38 154 LYS A CA 1
ATOM 1175 C C . LYS A 1 154 ? -10.209 6.043 -6.679 1.00 98.38 154 LYS A C 1
ATOM 1177 O O . LYS A 1 154 ? -10.723 5.150 -7.354 1.00 98.38 154 LYS A O 1
ATOM 1182 N N . GLY A 1 155 ? -9.814 5.890 -5.425 1.00 98.00 155 GLY A N 1
ATOM 1183 C CA . GLY A 1 155 ? -10.064 4.726 -4.590 1.00 98.00 155 GLY A CA 1
ATOM 1184 C C . GLY A 1 155 ? -10.794 5.119 -3.309 1.00 98.00 155 GLY A C 1
ATOM 1185 O O . GLY A 1 155 ? -11.055 6.297 -3.050 1.00 98.00 155 GLY A O 1
ATOM 1186 N N . VAL A 1 156 ? -11.103 4.108 -2.509 1.00 98.50 156 VAL A N 1
ATOM 1187 C CA . VAL A 1 156 ? -11.783 4.231 -1.221 1.00 98.50 156 VAL A CA 1
ATOM 1188 C C . VAL A 1 156 ? -10.776 3.901 -0.128 1.00 98.50 156 VAL A C 1
ATOM 1190 O O . VAL A 1 156 ? -10.139 2.852 -0.185 1.00 98.50 156 VAL A O 1
ATOM 1193 N N . ALA A 1 157 ? -10.614 4.792 0.842 1.00 97.94 157 ALA A N 1
ATOM 1194 C CA . ALA A 1 157 ? -9.710 4.623 1.971 1.00 97.94 157 ALA A CA 1
ATOM 1195 C C . ALA A 1 157 ? -10.471 4.710 3.294 1.00 97.94 157 ALA A C 1
ATOM 1197 O O . ALA A 1 157 ? -11.402 5.505 3.417 1.00 97.94 157 ALA A O 1
ATOM 1198 N N . GLY A 1 158 ? -10.069 3.922 4.286 1.00 97.25 158 GLY A N 1
ATOM 1199 C CA . GLY A 1 158 ? -10.673 3.965 5.616 1.00 97.25 158 GLY A CA 1
ATOM 1200 C C . GLY A 1 158 ? -11.942 3.129 5.786 1.00 97.25 158 GLY A C 1
ATOM 1201 O O . GLY A 1 158 ? -12.635 3.311 6.782 1.00 97.25 158 GLY A O 1
ATOM 1202 N N . GLY A 1 159 ? -12.258 2.205 4.869 1.00 98.38 159 GLY A N 1
ATOM 1203 C CA . GLY A 1 159 ? -13.250 1.171 5.185 1.00 98.38 159 GLY A CA 1
ATOM 1204 C C . GLY A 1 159 ? -12.746 0.371 6.383 1.00 98.38 159 GLY A C 1
ATOM 1205 O O . GLY A 1 159 ? -11.559 0.072 6.438 1.00 98.38 159 GLY A O 1
ATOM 1206 N N . ASN A 1 160 ? -13.577 0.085 7.379 1.00 98.62 160 ASN A N 1
ATOM 1207 C CA . ASN A 1 160 ? -13.074 -0.509 8.614 1.00 98.62 160 ASN A CA 1
ATOM 1208 C C . ASN A 1 160 ? -14.124 -1.328 9.356 1.00 98.62 160 ASN A C 1
ATOM 1210 O O . ASN A 1 160 ? -15.318 -1.223 9.087 1.00 98.62 160 ASN A O 1
ATOM 1214 N N . PHE A 1 161 ? -13.654 -2.144 10.291 1.00 98.69 161 PHE A N 1
ATOM 1215 C CA . PHE A 1 161 ? -14.470 -2.731 11.347 1.00 98.69 161 PHE A CA 1
ATOM 1216 C C . PHE A 1 161 ? -13.621 -2.913 12.609 1.00 98.69 161 PHE A C 1
ATOM 1218 O O . PHE A 1 161 ? -12.388 -2.978 12.547 1.00 98.69 161 PHE A O 1
ATOM 1225 N N . MET A 1 162 ? -14.301 -2.994 13.751 1.00 98.19 162 MET A N 1
ATOM 1226 C CA . MET A 1 162 ? -13.695 -3.162 15.070 1.00 98.19 162 MET A CA 1
ATOM 1227 C C . MET A 1 162 ? -13.930 -4.587 15.575 1.00 98.19 162 MET A C 1
ATOM 1229 O O . MET A 1 162 ? -15.020 -5.133 15.417 1.00 98.19 162 MET A O 1
ATOM 1233 N N . VAL A 1 163 ? -12.922 -5.172 16.213 1.00 98.19 163 VAL A N 1
ATOM 1234 C CA . VAL A 1 163 ? -12.994 -6.467 16.894 1.00 98.19 163 VAL A CA 1
ATOM 1235 C C . VAL A 1 163 ? -12.874 -6.214 18.390 1.00 98.19 163 VAL A C 1
ATOM 1237 O O . VAL A 1 163 ? -11.799 -5.864 18.882 1.00 98.19 163 VAL A O 1
ATOM 1240 N N . LEU A 1 164 ? -13.984 -6.379 19.108 1.00 98.25 164 LEU A N 1
ATOM 1241 C CA . LEU A 1 164 ? -14.039 -6.292 20.565 1.00 98.25 164 LEU A CA 1
ATOM 1242 C C . LEU A 1 164 ? -13.940 -7.697 21.162 1.00 98.25 164 LEU A C 1
ATOM 1244 O O . LEU A 1 164 ? -14.697 -8.591 20.785 1.00 98.25 164 LEU A O 1
ATOM 1248 N N . ALA A 1 165 ? -13.000 -7.899 22.081 1.00 98.12 165 ALA A N 1
ATOM 1249 C CA . ALA A 1 165 ? -12.704 -9.209 22.650 1.00 98.12 165 ALA A CA 1
ATOM 1250 C C . ALA A 1 165 ? -12.460 -9.144 24.160 1.00 98.12 165 ALA A C 1
ATOM 1252 O O . ALA A 1 165 ? -12.150 -8.092 24.721 1.00 98.12 165 ALA A O 1
ATOM 1253 N N . GLU A 1 166 ? -12.579 -10.299 24.817 1.00 97.94 166 GLU A N 1
ATOM 1254 C CA . GLU A 1 166 ? -12.378 -10.440 26.264 1.00 97.94 166 GLU A CA 1
ATOM 1255 C C . GLU A 1 166 ? -10.966 -10.031 26.703 1.00 97.94 166 GLU A C 1
ATOM 1257 O O . GLU A 1 166 ? -10.789 -9.369 27.720 1.00 97.94 166 GLU A O 1
ATOM 1262 N N . ASP A 1 167 ? -9.964 -10.368 25.897 1.00 98.25 167 ASP A N 1
ATOM 1263 C CA . ASP A 1 167 ? -8.560 -10.061 26.135 1.00 98.25 167 ASP A CA 1
ATOM 1264 C C . ASP A 1 167 ? -7.838 -9.765 24.814 1.00 98.25 167 ASP A C 1
ATOM 1266 O O . ASP A 1 167 ? -8.399 -9.871 23.714 1.00 98.25 167 ASP A O 1
ATOM 1270 N N . TRP A 1 168 ? -6.589 -9.313 24.923 1.00 97.94 168 TRP A N 1
ATOM 1271 C CA . TRP A 1 168 ? -5.809 -8.925 23.755 1.00 97.94 168 TRP A CA 1
ATOM 1272 C C . TRP A 1 168 ? -5.364 -10.136 22.935 1.00 97.94 168 TRP A C 1
ATOM 1274 O O . TRP A 1 168 ? -5.268 -9.998 21.719 1.00 97.94 168 TRP A O 1
ATOM 1284 N N . GLU A 1 169 ? -5.149 -11.308 23.544 1.00 98.50 169 GLU A N 1
ATOM 1285 C CA . GLU A 1 169 ? -4.794 -12.527 22.814 1.00 98.50 169 GLU A CA 1
ATOM 1286 C C . GLU A 1 169 ? -5.913 -12.956 21.856 1.00 98.50 169 GLU A C 1
ATOM 1288 O O . GLU A 1 169 ? -5.668 -13.164 20.666 1.00 98.50 169 GLU A O 1
ATOM 1293 N N . LYS A 1 170 ? -7.156 -13.042 22.346 1.00 98.19 170 LYS A N 1
ATOM 1294 C CA . LYS A 1 170 ? -8.332 -13.403 21.538 1.00 98.19 170 LYS A CA 1
ATOM 1295 C C . LYS A 1 170 ? -8.626 -12.350 20.478 1.00 98.19 170 LYS A C 1
ATOM 1297 O O . LYS A 1 170 ? -8.918 -12.703 19.336 1.00 98.19 170 LYS A O 1
ATOM 1302 N N . GLY A 1 171 ? -8.531 -11.070 20.845 1.00 98.19 171 GLY A N 1
ATOM 1303 C CA . GLY A 1 171 ? -8.720 -9.963 19.909 1.00 98.19 171 GLY A CA 1
ATOM 1304 C C . GLY A 1 171 ? -7.702 -10.000 18.772 1.00 98.19 171 GLY A C 1
ATOM 1305 O O . GLY A 1 171 ? -8.079 -9.876 17.608 1.00 98.19 171 GLY A O 1
ATOM 1306 N N . LEU A 1 172 ? -6.426 -10.231 19.092 1.00 98.69 172 LEU A N 1
ATOM 1307 C CA . LEU A 1 172 ? -5.365 -10.317 18.095 1.00 98.69 172 LEU A CA 1
ATOM 1308 C C . LEU A 1 172 ? -5.572 -11.523 17.177 1.00 98.69 172 LEU A C 1
ATOM 1310 O O . LEU A 1 172 ? -5.581 -11.340 15.967 1.00 98.69 172 LEU A O 1
ATOM 1314 N N . ALA A 1 173 ? -5.827 -12.713 17.729 1.00 98.62 173 ALA A N 1
ATOM 1315 C CA . ALA A 1 173 ? -6.028 -13.926 16.936 1.00 98.62 173 ALA A CA 1
ATOM 1316 C C . ALA A 1 173 ? -7.206 -13.802 15.949 1.00 98.62 173 ALA A C 1
ATOM 1318 O O . ALA A 1 173 ? -7.092 -14.194 14.788 1.00 98.62 173 ALA A O 1
ATOM 1319 N N . ALA A 1 174 ? -8.329 -13.219 16.386 1.00 98.19 174 ALA A N 1
ATOM 1320 C CA . ALA A 1 174 ? -9.473 -12.962 15.510 1.00 98.19 174 ALA A CA 1
ATOM 1321 C C . ALA A 1 174 ? -9.132 -11.950 14.404 1.00 98.19 174 ALA A C 1
ATOM 1323 O O . ALA A 1 174 ? -9.507 -12.128 13.247 1.00 98.19 174 ALA A O 1
ATOM 1324 N N . THR A 1 175 ? -8.380 -10.904 14.748 1.00 98.31 175 THR A N 1
ATOM 1325 C CA . THR A 1 175 ? -8.007 -9.859 13.791 1.00 98.31 175 THR A CA 1
ATOM 1326 C C . THR A 1 175 ? -6.948 -10.346 12.792 1.00 98.31 175 THR A C 1
ATOM 1328 O O . THR A 1 175 ? -7.015 -9.997 11.617 1.00 98.31 175 THR A O 1
ATOM 1331 N N . GLU A 1 176 ? -6.010 -11.200 13.208 1.00 98.75 176 GLU A N 1
ATOM 1332 C CA . GLU A 1 176 ? -5.055 -11.867 12.313 1.00 98.75 176 GLU A CA 1
ATOM 1333 C C . GLU A 1 176 ? -5.776 -12.774 11.307 1.00 98.75 176 GLU A C 1
ATOM 1335 O O . GLU A 1 176 ? -5.497 -12.700 10.111 1.00 98.75 176 GLU A O 1
ATOM 1340 N N . ALA A 1 177 ? -6.772 -13.550 11.750 1.00 98.69 177 ALA A N 1
ATOM 1341 C CA . ALA A 1 177 ? -7.595 -14.360 10.849 1.00 98.69 177 ALA A CA 1
ATOM 1342 C C . ALA A 1 177 ? -8.341 -13.497 9.813 1.00 98.69 177 ALA A C 1
ATOM 1344 O O . ALA A 1 177 ? -8.402 -13.845 8.630 1.00 98.69 177 ALA A O 1
ATOM 1345 N N . ALA A 1 178 ? -8.848 -12.335 10.233 1.00 98.69 178 ALA A N 1
ATOM 1346 C CA . ALA A 1 178 ? -9.486 -11.382 9.335 1.00 98.69 178 ALA A CA 1
ATOM 1347 C C . ALA A 1 178 ? -8.502 -10.800 8.303 1.00 98.69 178 ALA A C 1
ATOM 1349 O O . ALA A 1 178 ? -8.816 -10.724 7.113 1.00 98.69 178 ALA A O 1
ATOM 1350 N N . VAL A 1 179 ? -7.289 -10.434 8.734 1.00 98.69 179 VAL A N 1
ATOM 1351 C CA . VAL A 1 179 ? -6.199 -9.981 7.852 1.00 98.69 179 VAL A CA 1
ATOM 1352 C C . VAL A 1 179 ? -5.872 -11.048 6.805 1.00 98.69 179 VAL A C 1
ATOM 1354 O O . VAL A 1 179 ? -5.808 -10.734 5.616 1.00 98.69 179 VAL A O 1
ATOM 1357 N N . GLU A 1 180 ? -5.712 -12.310 7.213 1.00 98.50 180 GLU A N 1
ATOM 1358 C CA . GLU A 1 180 ? -5.430 -13.428 6.304 1.00 98.50 180 GLU A CA 1
ATOM 1359 C C . GLU A 1 180 ? -6.553 -13.663 5.286 1.00 98.50 180 GLU A C 1
ATOM 1361 O O . GLU A 1 180 ? -6.290 -14.021 4.134 1.00 98.50 180 GLU A O 1
ATOM 1366 N N . ALA A 1 181 ? -7.814 -13.486 5.691 1.00 98.56 181 ALA A N 1
ATOM 1367 C CA . ALA A 1 181 ? -8.955 -13.576 4.787 1.00 98.56 181 ALA A CA 1
ATOM 1368 C C . ALA A 1 181 ? -8.940 -12.439 3.755 1.00 98.56 181 ALA A C 1
ATOM 1370 O O . ALA A 1 181 ? -9.097 -12.694 2.558 1.00 98.56 181 ALA A O 1
ATOM 1371 N N . ILE A 1 182 ? -8.684 -11.205 4.198 1.00 98.69 182 ILE A N 1
ATOM 1372 C CA . ILE A 1 182 ? -8.667 -10.020 3.334 1.00 98.69 182 ILE A CA 1
ATOM 1373 C C . ILE A 1 182 ? -7.498 -10.048 2.346 1.00 98.69 182 ILE A C 1
ATOM 1375 O O . ILE A 1 182 ? -7.676 -9.676 1.191 1.00 98.69 182 ILE A O 1
ATOM 1379 N N . GLN A 1 183 ? -6.326 -10.546 2.744 1.00 96.88 183 GLN A N 1
ATOM 1380 C CA . GLN A 1 183 ? -5.142 -10.640 1.874 1.00 96.88 183 GLN A CA 1
ATOM 1381 C C . GLN A 1 183 ? -5.317 -11.566 0.656 1.00 96.88 183 GLN A C 1
ATOM 1383 O O . GLN A 1 183 ? -4.455 -11.606 -0.219 1.00 96.88 183 GLN A O 1
ATOM 1388 N N . LYS A 1 184 ? -6.420 -12.319 0.579 1.00 97.56 184 LYS A N 1
ATOM 1389 C CA . LYS A 1 184 ? -6.786 -13.134 -0.592 1.00 97.56 184 LYS A CA 1
ATOM 1390 C C . LYS A 1 184 ? -7.573 -12.341 -1.641 1.00 97.56 184 LYS A C 1
ATOM 1392 O O . LYS A 1 184 ? -7.916 -12.899 -2.682 1.00 97.56 184 LYS A O 1
ATOM 1397 N N . ILE A 1 185 ? -7.910 -11.085 -1.353 1.00 98.38 185 ILE A N 1
ATOM 1398 C CA . ILE A 1 185 ? -8.739 -10.223 -2.192 1.00 98.38 185 ILE A CA 1
ATOM 1399 C C . ILE A 1 185 ? -7.838 -9.228 -2.917 1.00 98.38 185 ILE A C 1
ATOM 1401 O O . ILE A 1 185 ? -7.186 -8.397 -2.293 1.00 98.38 185 ILE A O 1
ATOM 1405 N N . ASP A 1 186 ? -7.860 -9.286 -4.245 1.00 98.19 186 ASP A N 1
ATOM 1406 C CA . ASP A 1 186 ? -7.139 -8.342 -5.092 1.00 98.19 186 ASP A CA 1
ATOM 1407 C C . ASP A 1 186 ? -7.687 -6.910 -4.959 1.00 98.19 186 ASP A C 1
ATOM 1409 O O . ASP A 1 186 ? -8.885 -6.682 -4.771 1.00 98.19 186 ASP A O 1
ATOM 1413 N N . ASN A 1 187 ? -6.816 -5.938 -5.226 1.00 98.44 187 ASN A N 1
ATOM 1414 C CA . ASN A 1 187 ? -7.091 -4.504 -5.241 1.00 98.44 187 ASN A CA 1
ATOM 1415 C C . ASN A 1 187 ? -7.431 -3.901 -3.871 1.00 98.44 187 ASN A C 1
ATOM 1417 O O . ASN A 1 187 ? -8.112 -2.866 -3.803 1.00 98.44 187 ASN A O 1
ATOM 1421 N N . VAL A 1 188 ? -6.943 -4.523 -2.799 1.00 98.62 188 VAL A N 1
ATOM 1422 C CA . VAL A 1 188 ? -7.140 -4.090 -1.416 1.00 98.62 188 VAL A CA 1
ATOM 1423 C C . VAL A 1 188 ? -5.808 -4.101 -0.672 1.00 98.62 188 VAL A C 1
ATOM 1425 O O . VAL A 1 188 ? -4.953 -4.942 -0.917 1.00 98.62 188 VAL A O 1
ATOM 1428 N N . ILE A 1 189 ? -5.629 -3.160 0.255 1.00 98.81 189 ILE A N 1
ATOM 1429 C CA . ILE A 1 189 ? -4.521 -3.167 1.211 1.00 98.81 189 ILE A CA 1
ATOM 1430 C C . ILE A 1 189 ? -5.015 -2.900 2.629 1.00 98.81 189 ILE A C 1
ATOM 1432 O O . ILE A 1 189 ? -6.030 -2.230 2.841 1.00 98.81 189 ILE A O 1
ATOM 1436 N N . LEU A 1 190 ? -4.220 -3.358 3.592 1.00 98.75 190 LEU A N 1
ATOM 1437 C CA . LEU A 1 190 ? -4.367 -3.073 5.015 1.00 98.75 190 LEU A CA 1
ATOM 1438 C C . LEU A 1 190 ? -3.138 -2.262 5.463 1.00 98.75 190 LEU A C 1
ATOM 1440 O O . LEU A 1 190 ? -2.086 -2.855 5.709 1.00 98.75 190 LEU A O 1
ATOM 1444 N N . PRO A 1 191 ? -3.201 -0.916 5.494 1.00 98.44 191 PRO A N 1
ATOM 1445 C CA . PRO A 1 191 ? -2.000 -0.078 5.585 1.00 98.44 191 PRO A CA 1
ATOM 1446 C C . PRO A 1 191 ? -1.352 -0.065 6.979 1.00 98.44 191 PRO A C 1
ATOM 1448 O O . PRO A 1 191 ? -0.209 0.365 7.134 1.00 98.44 191 PRO A O 1
ATOM 1451 N N . PHE A 1 192 ? -2.059 -0.516 8.016 1.00 98.69 192 PHE A N 1
ATOM 1452 C CA . PHE A 1 192 ? -1.534 -0.551 9.381 1.00 98.69 192 PHE A CA 1
ATOM 1453 C C . PHE A 1 192 ? -0.521 -1.693 9.594 1.00 98.69 192 PHE A C 1
ATOM 1455 O O . PHE A 1 192 ? -0.459 -2.625 8.792 1.00 98.69 192 PHE A O 1
ATOM 1462 N N . PRO A 1 193 ? 0.305 -1.656 10.660 1.00 98.38 193 PRO A N 1
ATOM 1463 C CA . PRO A 1 193 ? 1.290 -2.704 10.926 1.00 98.38 193 PRO A CA 1
ATOM 1464 C C . PRO A 1 193 ? 0.629 -4.080 11.056 1.00 98.38 193 PRO A C 1
ATOM 1466 O O . PRO A 1 193 ? -0.259 -4.266 11.882 1.00 98.38 193 PRO A O 1
ATOM 1469 N N . GLY A 1 194 ? 1.034 -5.033 10.212 1.00 97.69 194 GLY A N 1
ATOM 1470 C CA . GLY A 1 194 ? 0.390 -6.353 10.147 1.00 97.69 194 GLY A CA 1
ATOM 1471 C C . GLY A 1 194 ? -1.075 -6.315 9.693 1.00 97.69 194 GLY A C 1
ATOM 1472 O O . GLY A 1 194 ? -1.776 -7.300 9.852 1.00 97.69 194 GLY A O 1
ATOM 1473 N N . GLY A 1 195 ? -1.544 -5.187 9.155 1.00 98.38 195 GLY A N 1
ATOM 1474 C CA . GLY A 1 195 ? -2.940 -4.941 8.806 1.00 98.38 195 GLY A CA 1
ATOM 1475 C C . GLY A 1 195 ? -3.843 -4.547 9.979 1.00 98.38 195 GLY A C 1
ATOM 1476 O O . GLY A 1 195 ? -5.051 -4.447 9.790 1.00 98.38 195 GLY A O 1
ATOM 1477 N N . ILE A 1 196 ? -3.277 -4.297 11.168 1.00 98.69 196 ILE A N 1
ATOM 1478 C CA . ILE A 1 196 ? -4.037 -4.141 12.416 1.00 98.69 196 ILE A CA 1
ATOM 1479 C C . ILE A 1 196 ? -3.732 -2.798 13.089 1.00 98.69 196 ILE A C 1
ATOM 1481 O O . ILE A 1 196 ? -2.585 -2.464 13.398 1.00 98.69 196 ILE A O 1
ATOM 1485 N N . CYS A 1 197 ? -4.776 -2.028 13.382 1.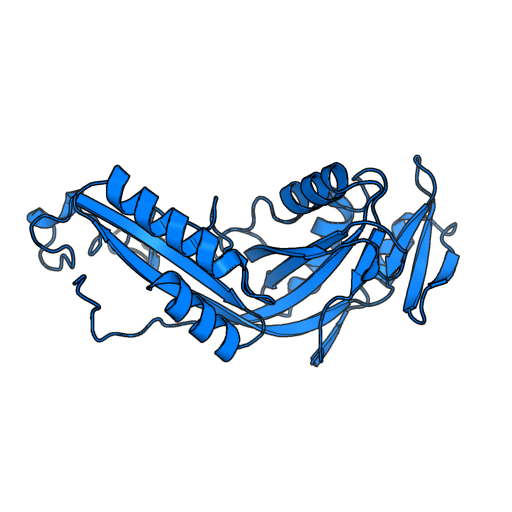00 98.44 197 CYS A N 1
ATOM 1486 C CA . CYS A 1 197 ? -4.709 -0.821 14.193 1.00 98.44 197 CYS A CA 1
ATOM 1487 C C . CYS A 1 197 ? -5.109 -1.147 15.639 1.00 98.44 197 CYS A C 1
ATOM 1489 O O . CYS A 1 197 ? -6.242 -1.503 15.935 1.00 98.44 197 CYS A O 1
ATOM 1491 N N . ARG A 1 198 ? -4.165 -0.999 16.573 1.00 97.81 198 ARG A N 1
ATOM 1492 C CA . ARG A 1 198 ? -4.424 -1.183 18.015 1.00 97.81 198 ARG A CA 1
ATOM 1493 C C . ARG A 1 198 ? -4.802 0.099 18.752 1.00 97.81 198 ARG A C 1
ATOM 1495 O O . ARG A 1 198 ? -5.117 0.060 19.933 1.00 97.81 198 ARG A O 1
ATOM 1502 N N . SER A 1 199 ? -4.583 1.253 18.123 1.00 97.38 199 SER A N 1
ATOM 1503 C CA . SER A 1 199 ? -4.639 2.537 18.825 1.00 97.38 199 SER A CA 1
ATOM 1504 C C . SER A 1 199 ? -6.048 3.101 18.905 1.00 97.38 199 SER A C 1
ATOM 1506 O O . SER A 1 199 ? -6.383 3.656 19.949 1.00 97.38 199 SER A O 1
ATOM 1508 N N . GLY A 1 200 ? -6.818 3.001 17.812 1.00 95.31 200 GLY A N 1
ATOM 1509 C CA . GLY A 1 200 ? -8.089 3.702 17.621 1.00 95.31 200 GLY A CA 1
ATOM 1510 C C . GLY A 1 200 ? -7.945 5.227 17.728 1.00 95.31 200 GLY A C 1
ATOM 1511 O O . GLY A 1 200 ? -7.281 5.765 18.619 1.00 95.31 200 GLY A O 1
ATOM 1512 N N . SER A 1 201 ? -8.566 5.992 16.834 1.00 96.50 201 SER A N 1
ATOM 1513 C CA . SER A 1 201 ? -8.496 7.454 16.938 1.00 96.50 201 SER A CA 1
ATOM 1514 C C . SER A 1 201 ? -9.839 8.124 16.734 1.00 96.50 201 SER A C 1
ATOM 1516 O O . SER A 1 201 ? -10.691 7.631 16.008 1.00 96.50 201 SER A O 1
ATOM 1518 N N . LYS A 1 202 ? -10.013 9.266 17.396 1.00 96.06 202 LYS A N 1
ATOM 1519 C CA . LYS A 1 202 ? -11.075 10.224 17.109 1.00 96.06 202 LYS A CA 1
ATOM 1520 C C . LYS A 1 202 ? -10.467 11.508 16.566 1.00 96.06 202 LYS A C 1
ATOM 1522 O O . LYS A 1 202 ? -9.342 11.878 16.924 1.00 96.06 202 LYS A O 1
ATOM 1527 N N . VAL A 1 203 ? -11.247 12.213 15.754 1.00 95.38 203 VAL A N 1
ATOM 1528 C CA . VAL A 1 203 ? -10.880 13.532 15.236 1.00 95.38 203 VAL A CA 1
ATOM 1529 C C . VAL A 1 203 ? -10.758 14.529 16.392 1.00 95.38 203 VAL A C 1
ATOM 1531 O O . VAL A 1 203 ? -11.621 14.617 17.266 1.00 95.38 203 VAL A O 1
ATOM 1534 N N . GLY A 1 204 ? -9.671 15.297 16.395 1.00 95.50 204 GLY A N 1
ATOM 1535 C CA . GLY A 1 204 ? -9.407 16.343 17.377 1.00 95.50 204 GLY A CA 1
ATOM 1536 C C . GLY A 1 204 ? -9.040 15.829 18.772 1.00 95.50 204 GLY A C 1
ATOM 1537 O O . GLY A 1 204 ? -8.523 14.725 18.967 1.00 95.50 204 GLY A O 1
ATOM 1538 N N . SER A 1 205 ? -9.274 16.677 19.773 1.00 97.31 205 SER A N 1
ATOM 1539 C CA . SER A 1 205 ? -9.011 16.393 21.183 1.00 97.31 205 SER A CA 1
ATOM 1540 C C . SER A 1 205 ? -9.965 17.168 22.081 1.00 97.31 205 SER A C 1
ATOM 1542 O O . SER A 1 205 ? -10.225 18.343 21.837 1.00 97.31 205 SER A O 1
ATOM 1544 N N . LEU A 1 206 ? -10.402 16.538 23.174 1.00 95.88 206 LEU A N 1
ATOM 1545 C CA . LEU A 1 206 ? -11.194 17.197 24.218 1.00 95.88 206 LEU A CA 1
ATOM 1546 C C . LEU A 1 206 ? -10.367 18.205 25.038 1.00 95.88 206 LEU A C 1
ATOM 1548 O O . LEU A 1 206 ? -10.916 19.153 25.587 1.00 95.88 206 LEU A O 1
ATOM 1552 N N . LYS A 1 207 ? -9.042 18.011 25.124 1.00 97.06 207 LYS A N 1
ATOM 1553 C CA . LYS A 1 207 ? -8.145 18.794 25.995 1.00 97.06 207 LYS A CA 1
ATOM 1554 C C . LYS A 1 207 ? -7.079 19.572 25.225 1.00 97.06 207 LYS A C 1
ATOM 1556 O O . LYS A 1 207 ? -6.777 20.714 25.564 1.00 97.06 207 LYS A O 1
ATOM 1561 N N . TYR A 1 208 ? -6.500 18.972 24.187 1.00 97.62 208 TYR A N 1
ATOM 1562 C CA . TYR A 1 208 ? -5.331 19.502 23.483 1.00 97.62 208 TYR A CA 1
ATOM 1563 C C . TYR A 1 208 ? -5.713 20.017 22.091 1.00 97.62 208 TYR A C 1
ATOM 1565 O O . TYR A 1 208 ? -5.607 19.294 21.106 1.00 97.62 208 TYR A O 1
ATOM 1573 N N . LYS A 1 209 ? -6.138 21.285 21.990 1.00 94.75 209 LYS A N 1
ATOM 1574 C CA . LYS A 1 209 ? -6.675 21.891 20.746 1.00 94.75 209 LYS A CA 1
ATOM 1575 C C . LYS A 1 209 ? -5.745 21.825 19.523 1.00 94.75 209 LYS A C 1
ATOM 1577 O O . LYS A 1 209 ? -6.217 21.943 18.401 1.00 94.75 209 LYS A O 1
ATOM 1582 N N . PHE A 1 210 ? -4.438 21.661 19.729 1.00 95.19 210 PHE A N 1
ATOM 1583 C CA . PHE A 1 210 ? -3.449 21.543 18.652 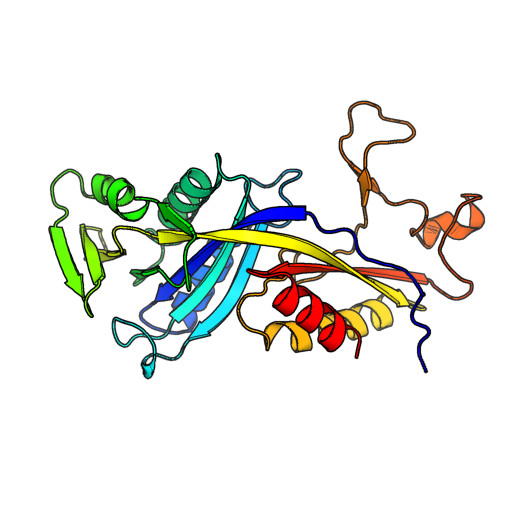1.00 95.19 210 PHE A CA 1
ATOM 1584 C C . PHE A 1 210 ? -3.363 20.131 18.046 1.00 95.19 210 PHE A C 1
ATOM 1586 O O . PHE A 1 210 ? -2.709 19.942 17.022 1.00 95.19 210 PHE A O 1
ATOM 1593 N N . MET A 1 211 ? -3.988 19.129 18.671 1.00 96.88 211 MET A N 1
ATOM 1594 C CA . MET A 1 211 ? -3.954 17.748 18.198 1.00 96.88 211 MET A CA 1
ATOM 1595 C C . MET A 1 211 ? -4.996 17.522 17.103 1.00 96.88 211 MET A C 1
ATOM 1597 O O . MET A 1 211 ? -6.185 17.752 17.314 1.00 96.88 211 MET A O 1
ATOM 1601 N N . LYS A 1 212 ? -4.553 17.001 15.952 1.00 94.81 212 LYS A N 1
ATOM 1602 C CA . LYS A 1 212 ? -5.440 16.613 14.840 1.00 94.81 212 LYS A CA 1
ATOM 1603 C C . LYS A 1 212 ? -6.255 15.355 15.139 1.00 94.81 212 LYS A C 1
ATOM 1605 O O . LYS A 1 212 ? -7.398 15.257 14.708 1.00 94.81 212 LYS A O 1
ATOM 1610 N N . ALA A 1 213 ? -5.665 14.411 15.864 1.00 96.50 213 ALA A N 1
ATOM 1611 C CA . ALA A 1 213 ? -6.299 13.169 16.277 1.00 96.50 213 ALA A CA 1
ATOM 1612 C C . ALA A 1 213 ? -5.787 12.771 17.662 1.00 96.50 213 ALA A C 1
ATOM 1614 O O . ALA A 1 213 ? -4.644 13.064 18.025 1.00 96.50 213 ALA A O 1
ATOM 1615 N N . THR A 1 214 ? -6.635 12.108 18.440 1.00 97.69 214 THR A N 1
ATOM 1616 C CA . THR A 1 214 ? -6.280 11.529 19.743 1.00 97.69 214 THR A CA 1
ATOM 1617 C C . THR A 1 214 ? -6.957 10.175 19.910 1.00 97.69 214 THR A C 1
ATOM 1619 O O . THR A 1 214 ? -7.816 9.826 19.108 1.00 97.69 214 THR A O 1
ATOM 1622 N N . THR A 1 215 ? -6.593 9.417 20.947 1.00 98.06 215 THR A N 1
ATOM 1623 C CA . THR A 1 215 ? -7.223 8.120 21.243 1.00 98.06 215 THR A CA 1
ATOM 1624 C C . THR A 1 215 ? -8.752 8.205 21.237 1.00 98.06 215 THR A C 1
ATOM 1626 O O . THR A 1 215 ? -9.337 9.182 21.742 1.00 98.06 215 THR A O 1
ATOM 1629 N N . ASN A 1 216 ? -9.406 7.194 20.665 1.00 97.75 216 ASN A N 1
ATOM 1630 C CA . ASN A 1 216 ? -10.847 7.054 20.800 1.00 97.75 216 ASN A CA 1
ATOM 1631 C C . ASN A 1 216 ? -11.189 6.503 22.192 1.00 97.75 216 ASN A C 1
ATOM 1633 O O . ASN A 1 216 ? -11.389 5.309 22.378 1.00 97.75 216 ASN A O 1
ATOM 1637 N N . HIS A 1 217 ? -11.243 7.408 23.170 1.00 98.06 217 HIS A N 1
ATOM 1638 C CA . HIS A 1 217 ? -11.533 7.102 24.574 1.00 98.06 217 HIS A CA 1
ATOM 1639 C C . HIS A 1 217 ? -12.795 6.260 24.801 1.00 98.06 217 HIS A C 1
ATOM 1641 O O . HIS A 1 217 ? -12.813 5.473 25.741 1.00 98.06 217 HIS A O 1
ATOM 1647 N N . LYS A 1 218 ? -13.806 6.374 23.932 1.00 97.69 218 LYS A N 1
ATOM 1648 C CA . LYS A 1 218 ? -15.033 5.584 24.031 1.00 97.69 218 LYS A CA 1
ATOM 1649 C C . LYS A 1 218 ? -14.791 4.089 23.838 1.00 97.69 218 LYS A C 1
ATOM 1651 O O . LYS A 1 218 ? -15.409 3.287 24.525 1.00 97.69 218 LYS A O 1
ATOM 1656 N N . LEU A 1 219 ? -13.842 3.744 22.966 1.00 97.44 219 LEU A N 1
ATOM 1657 C CA . LEU A 1 219 ? -13.424 2.380 22.634 1.00 97.44 219 LEU A CA 1
ATOM 1658 C C . LEU A 1 219 ? -12.150 1.959 23.387 1.00 97.44 219 LEU A C 1
ATOM 1660 O O . LEU A 1 219 ? -11.412 1.094 22.925 1.00 97.44 219 LEU A O 1
ATOM 1664 N N . CYS A 1 220 ? -11.844 2.584 24.528 1.00 98.25 220 CYS A N 1
ATOM 1665 C CA . CYS A 1 220 ? -10.696 2.216 25.356 1.00 98.25 220 CYS A CA 1
ATOM 1666 C C . CYS A 1 220 ? -11.150 1.357 26.547 1.00 98.25 220 CYS A C 1
ATOM 1668 O O . CYS A 1 220 ? -11.690 1.919 27.503 1.00 98.25 220 CYS A O 1
ATOM 1670 N N . PRO A 1 221 ? -10.871 0.036 26.574 1.00 97.75 221 PRO A N 1
ATOM 1671 C CA . PRO A 1 221 ? -11.315 -0.835 27.669 1.00 97.75 221 PRO A CA 1
ATOM 1672 C C . PRO A 1 221 ? -10.828 -0.393 29.054 1.00 97.75 221 PRO A C 1
ATOM 1674 O O . PRO A 1 221 ? -11.551 -0.488 30.040 1.00 97.75 221 PRO A O 1
ATOM 1677 N N . THR A 1 222 ? -9.628 0.189 29.133 1.00 97.75 222 THR A N 1
ATOM 1678 C CA . THR A 1 222 ? -9.050 0.708 30.385 1.00 97.75 222 THR A CA 1
ATOM 1679 C C . THR A 1 222 ? -9.768 1.941 30.940 1.00 97.75 222 THR A C 1
ATOM 1681 O O . THR A 1 222 ? -9.569 2.292 32.104 1.00 97.75 222 THR A O 1
ATOM 1684 N N . LEU A 1 223 ? -10.589 2.605 30.123 1.00 97.62 223 LEU A N 1
ATOM 1685 C CA . LEU A 1 223 ? -11.343 3.800 30.487 1.00 97.62 223 LEU A CA 1
ATOM 1686 C C . LEU A 1 223 ? -12.832 3.520 30.709 1.00 97.62 223 LEU A C 1
ATOM 1688 O O . LEU A 1 223 ? -13.537 4.455 31.068 1.00 97.62 223 LEU A O 1
ATOM 1692 N N . ARG A 1 224 ? -13.303 2.272 30.556 1.00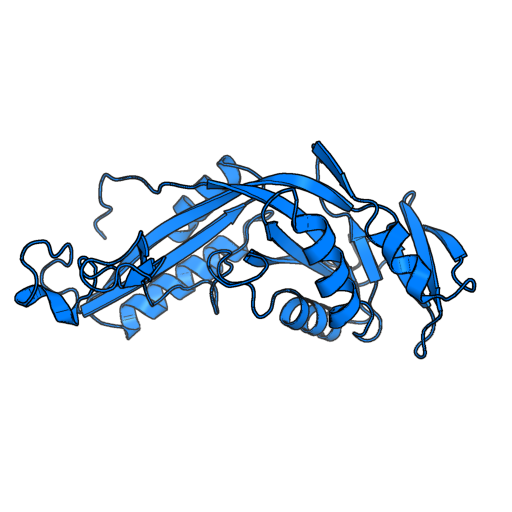 96.69 224 ARG A N 1
ATOM 1693 C CA . ARG A 1 224 ? -14.730 1.906 30.615 1.00 96.69 224 ARG A CA 1
ATOM 1694 C C . ARG A 1 224 ? -15.469 2.481 31.830 1.00 96.69 224 ARG A C 1
ATOM 1696 O O . ARG A 1 224 ? -16.520 3.077 31.674 1.00 96.69 224 ARG A O 1
ATOM 1703 N N . GLU A 1 225 ? -14.883 2.366 33.024 1.00 96.62 225 GLU A N 1
ATOM 1704 C CA . GLU A 1 225 ? -15.466 2.881 34.281 1.00 96.62 225 GLU A CA 1
ATOM 1705 C C . GLU A 1 225 ? -15.171 4.371 34.544 1.00 96.62 225 GLU A C 1
ATOM 1707 O O . GLU A 1 225 ? -15.614 4.935 35.541 1.00 96.62 225 GLU A O 1
ATOM 1712 N N . GLN A 1 226 ? -14.343 5.000 33.708 1.00 96.88 226 GLN A N 1
ATOM 1713 C CA . GLN A 1 226 ? -13.848 6.368 33.901 1.00 96.88 226 GLN A CA 1
ATOM 1714 C C . GLN A 1 226 ? -14.536 7.387 32.985 1.00 96.88 226 GLN A C 1
ATOM 1716 O O . GLN A 1 226 ? -14.452 8.585 33.257 1.00 96.88 226 GLN A O 1
ATOM 1721 N N . VAL A 1 227 ? -15.164 6.941 31.893 1.00 96.00 227 VAL A N 1
ATOM 1722 C CA . VAL A 1 227 ? -15.838 7.806 30.915 1.00 96.00 227 VAL A CA 1
ATOM 1723 C C . VAL A 1 227 ? -17.306 7.404 30.791 1.00 96.00 227 VAL A C 1
ATOM 1725 O O . VAL A 1 227 ? -17.621 6.230 30.632 1.00 96.00 227 VAL A O 1
ATOM 1728 N N . GLU A 1 228 ? -18.208 8.382 30.880 1.00 95.12 228 GLU A N 1
ATOM 1729 C CA . GLU A 1 228 ? -19.661 8.138 30.892 1.00 95.12 228 GLU A CA 1
ATOM 1730 C C . GLU A 1 228 ? -20.199 7.654 29.537 1.00 95.12 228 GLU A C 1
ATOM 1732 O O . GLU A 1 228 ? -21.231 6.994 29.479 1.00 95.12 228 GLU A O 1
ATOM 1737 N N . ASP A 1 229 ? -19.501 7.971 28.447 1.00 96.62 229 ASP A N 1
ATOM 1738 C CA . ASP A 1 229 ? -19.865 7.649 27.068 1.00 96.62 229 ASP A CA 1
ATOM 1739 C C . ASP A 1 229 ? -19.056 6.473 26.499 1.00 96.62 229 ASP A C 1
ATOM 1741 O O . ASP A 1 229 ? -18.795 6.418 25.294 1.00 96.62 229 ASP A O 1
ATOM 1745 N N . SER A 1 230 ? -18.625 5.543 27.360 1.00 96.94 230 SER A N 1
ATOM 1746 C CA . SER A 1 230 ? -17.918 4.343 26.911 1.00 96.94 230 SER A CA 1
ATOM 1747 C C . SER A 1 230 ? -18.807 3.481 26.012 1.00 96.94 230 SER A C 1
ATOM 1749 O O . SER A 1 230 ? -19.952 3.182 26.336 1.00 96.94 230 SER A O 1
ATOM 1751 N N . GLU A 1 231 ? -18.231 3.041 24.897 1.00 96.94 231 GLU A N 1
ATOM 1752 C CA . GLU A 1 231 ? -18.821 2.108 23.933 1.00 96.94 231 GLU A CA 1
ATOM 1753 C C . GLU A 1 231 ? -18.247 0.686 24.127 1.00 96.94 231 GLU A C 1
ATOM 1755 O O . GLU A 1 231 ? -18.401 -0.171 23.266 1.00 96.94 231 GLU A O 1
ATOM 1760 N N . ILE A 1 232 ? -17.559 0.418 25.249 1.00 97.56 232 ILE A N 1
ATOM 1761 C CA . ILE A 1 232 ? -16.999 -0.901 25.579 1.00 97.56 232 ILE A CA 1
ATOM 1762 C C . ILE A 1 232 ? -18.010 -1.720 26.402 1.00 97.56 232 ILE A C 1
ATOM 1764 O O . ILE A 1 232 ? -18.286 -1.356 27.550 1.00 97.56 232 ILE A O 1
ATOM 1768 N N . PRO A 1 233 ? -18.522 -2.851 25.874 1.00 96.19 233 PRO A N 1
ATOM 1769 C CA . PRO A 1 233 ? -19.431 -3.730 26.606 1.00 96.19 233 PRO A CA 1
ATOM 1770 C C . PRO A 1 233 ? -18.799 -4.376 27.845 1.00 96.19 233 PRO A C 1
ATOM 1772 O O . PRO A 1 233 ? -17.578 -4.434 28.013 1.00 96.19 233 PRO A O 1
ATOM 1775 N N . GLU A 1 234 ? -19.641 -4.927 28.720 1.00 95.38 234 GLU A N 1
ATOM 1776 C CA . GLU A 1 234 ? -19.163 -5.754 29.827 1.00 95.38 234 GLU A CA 1
ATOM 1777 C C . GLU A 1 234 ? -18.431 -7.007 29.338 1.00 95.38 234 GLU A C 1
ATOM 1779 O O . GLU A 1 234 ? -18.833 -7.649 28.372 1.00 95.38 234 GLU A O 1
ATOM 1784 N N . GLY A 1 235 ? -17.319 -7.333 30.003 1.00 95.50 235 GLY A N 1
ATOM 1785 C CA . GLY A 1 235 ? -16.471 -8.470 29.649 1.00 95.50 235 GLY A CA 1
ATOM 1786 C C . GLY A 1 235 ? -15.490 -8.212 28.502 1.00 95.50 235 GLY A C 1
ATOM 1787 O O . GLY A 1 235 ? -14.646 -9.065 28.267 1.00 95.50 235 GLY A O 1
ATOM 1788 N N . VAL A 1 236 ? -15.538 -7.060 27.821 1.00 97.75 236 VAL A N 1
ATOM 1789 C CA . VAL A 1 236 ? -14.561 -6.691 26.782 1.00 97.75 236 VAL A CA 1
ATOM 1790 C C . VAL A 1 236 ? -13.330 -6.036 27.413 1.00 97.75 236 VAL A C 1
ATOM 1792 O O . VAL A 1 236 ? -13.422 -4.986 28.049 1.00 97.75 236 VAL A O 1
ATOM 1795 N N . GLY A 1 237 ? -12.161 -6.645 27.206 1.00 97.81 237 GLY A N 1
ATOM 1796 C CA . GLY A 1 237 ? -10.866 -6.168 27.697 1.00 97.81 237 GLY A CA 1
ATOM 1797 C C . GLY A 1 237 ? -9.918 -5.667 26.604 1.00 97.81 237 GLY A C 1
ATOM 1798 O O . GLY A 1 237 ? -8.898 -5.057 26.929 1.00 97.81 237 GLY A O 1
ATOM 1799 N N . SER A 1 238 ? -10.234 -5.879 25.322 1.00 98.25 238 SER A N 1
ATOM 1800 C CA . SER A 1 238 ? -9.414 -5.414 24.197 1.00 98.25 238 SER A CA 1
ATOM 1801 C C . SER A 1 238 ? -10.244 -5.036 22.969 1.00 98.25 238 SER A C 1
ATOM 1803 O O . SER A 1 238 ? -11.317 -5.590 22.735 1.00 98.25 238 SER A O 1
ATOM 1805 N N . ALA A 1 239 ? -9.715 -4.102 22.179 1.00 98.25 239 ALA A N 1
ATOM 1806 C CA . ALA A 1 239 ? -10.291 -3.636 20.925 1.00 98.25 239 ALA A CA 1
ATOM 1807 C C . ALA A 1 239 ? -9.187 -3.496 19.866 1.00 98.25 239 ALA A C 1
ATOM 1809 O O . ALA A 1 239 ? -8.164 -2.851 20.113 1.00 98.25 239 ALA A O 1
ATOM 1810 N N . TYR A 1 240 ? -9.408 -4.073 18.689 1.00 98.69 240 TYR A N 1
ATOM 1811 C CA . TYR A 1 240 ? -8.575 -3.876 17.503 1.00 98.69 240 TYR A CA 1
ATOM 1812 C C . TYR A 1 240 ? -9.421 -3.362 16.343 1.00 98.69 240 TYR A C 1
ATOM 1814 O O . TYR A 1 240 ? -10.615 -3.622 16.268 1.00 98.69 240 TYR A O 1
ATOM 1822 N N . GLU A 1 241 ? -8.789 -2.647 15.425 1.00 98.69 241 GLU A N 1
ATOM 1823 C CA . GLU A 1 241 ? -9.406 -2.099 14.223 1.00 98.69 241 GLU A CA 1
ATOM 1824 C C . GLU A 1 241 ? -8.693 -2.653 12.987 1.00 98.69 241 GLU A C 1
ATOM 1826 O O . GLU A 1 241 ? -7.460 -2.639 12.914 1.00 98.69 241 GLU A O 1
ATOM 1831 N N . VAL A 1 242 ? -9.459 -3.092 11.990 1.00 98.81 242 VAL A N 1
ATOM 1832 C CA . VAL A 1 242 ? -8.938 -3.397 10.651 1.00 98.81 242 VAL A CA 1
ATOM 1833 C C . VAL A 1 242 ? -9.320 -2.254 9.730 1.00 98.81 242 VAL A C 1
ATOM 1835 O O . VAL A 1 242 ? -10.503 -2.021 9.501 1.00 98.81 242 VAL A O 1
ATOM 1838 N N . VAL A 1 243 ? -8.323 -1.555 9.187 1.00 98.75 243 VAL A N 1
ATOM 1839 C CA . VAL A 1 243 ? -8.524 -0.474 8.213 1.00 98.75 243 VAL A CA 1
ATOM 1840 C C . VAL A 1 243 ? -8.166 -0.977 6.821 1.00 98.75 243 VAL A C 1
ATOM 1842 O O . VAL A 1 243 ? -7.118 -1.586 6.623 1.00 98.75 243 VAL A O 1
ATOM 1845 N N . ILE A 1 244 ? -9.037 -0.698 5.860 1.00 98.88 244 ILE A N 1
ATOM 1846 C CA . ILE A 1 244 ? -9.066 -1.267 4.519 1.00 98.88 244 ILE A CA 1
ATOM 1847 C C . ILE A 1 244 ? -9.126 -0.133 3.500 1.00 98.88 244 ILE A C 1
ATOM 1849 O O . ILE A 1 244 ? -10.049 0.690 3.500 1.00 98.88 244 ILE A O 1
ATOM 1853 N N . ASN A 1 245 ? -8.172 -0.146 2.574 1.00 98.88 245 ASN A N 1
ATOM 1854 C CA . ASN A 1 245 ? -8.191 0.715 1.399 1.00 98.88 245 ASN A CA 1
ATOM 1855 C C . ASN A 1 245 ? -8.317 -0.145 0.144 1.00 98.88 245 ASN A C 1
ATOM 1857 O O . ASN A 1 245 ? -7.697 -1.200 0.058 1.00 98.88 245 ASN A O 1
ATOM 1861 N N . GLY A 1 246 ? -9.072 0.310 -0.853 1.00 98.62 246 GLY A N 1
ATOM 1862 C CA . GLY A 1 246 ? -9.264 -0.427 -2.100 1.00 98.62 246 GLY A CA 1
ATOM 1863 C C . GLY A 1 246 ? -9.497 0.465 -3.314 1.00 98.62 246 GLY A C 1
ATOM 1864 O O . GLY A 1 246 ? -9.803 1.654 -3.201 1.00 98.62 246 GLY A O 1
ATOM 1865 N N . THR A 1 247 ? -9.339 -0.100 -4.514 1.00 98.38 247 THR A N 1
ATOM 1866 C CA . THR A 1 247 ? -9.537 0.655 -5.770 1.00 98.38 247 THR A CA 1
ATOM 1867 C C . THR A 1 247 ? -11.000 1.006 -6.042 1.00 98.38 247 THR A C 1
ATOM 1869 O O . THR A 1 247 ? -11.271 1.946 -6.791 1.00 98.38 247 THR A O 1
ATOM 1872 N N . THR A 1 248 ? -11.945 0.271 -5.449 1.00 98.06 248 THR A N 1
ATOM 1873 C CA . THR A 1 248 ? -13.390 0.496 -5.579 1.00 98.06 248 THR A CA 1
ATOM 1874 C C . THR A 1 248 ? -14.109 0.276 -4.250 1.00 98.06 248 THR A C 1
ATOM 1876 O O . THR A 1 248 ? -13.599 -0.378 -3.343 1.00 98.06 248 THR A O 1
ATOM 1879 N N . LEU A 1 249 ? -15.332 0.798 -4.142 1.00 98.25 249 LEU A N 1
ATOM 1880 C CA . LEU A 1 249 ? -16.186 0.540 -2.983 1.00 98.25 249 LEU A CA 1
ATOM 1881 C C . LEU A 1 249 ? -16.559 -0.945 -2.861 1.00 98.25 249 LEU A C 1
ATOM 1883 O O . LEU A 1 249 ? -16.641 -1.464 -1.752 1.00 98.25 249 LEU A O 1
ATOM 1887 N N . ASP A 1 250 ? -16.773 -1.630 -3.984 1.00 98.38 250 ASP A N 1
ATOM 1888 C CA . ASP A 1 250 ? -17.206 -3.028 -3.980 1.00 98.38 250 ASP A CA 1
ATOM 1889 C C . ASP A 1 250 ? -16.124 -3.961 -3.431 1.00 98.38 250 ASP A C 1
ATOM 1891 O O . ASP A 1 250 ? -16.441 -4.839 -2.628 1.00 98.38 250 ASP A O 1
ATOM 1895 N N . VAL A 1 251 ? -14.847 -3.731 -3.771 1.00 98.19 251 VAL A N 1
ATOM 1896 C CA . VAL A 1 251 ? -13.744 -4.528 -3.204 1.00 98.19 251 VAL A CA 1
ATOM 1897 C C . VAL A 1 251 ? -13.550 -4.253 -1.712 1.00 98.19 251 VAL A C 1
ATOM 1899 O O . VAL A 1 251 ? -13.301 -5.185 -0.955 1.00 98.19 251 VAL A O 1
ATOM 1902 N N . VAL A 1 252 ? -13.764 -3.012 -1.252 1.00 98.75 252 VAL A N 1
ATOM 1903 C CA . VAL A 1 252 ? -13.727 -2.679 0.185 1.00 98.75 252 VAL A CA 1
ATOM 1904 C C . VAL A 1 252 ? -14.872 -3.360 0.938 1.00 98.75 252 VAL A C 1
ATOM 1906 O O . VAL A 1 252 ? -14.643 -3.963 1.982 1.00 98.75 252 VAL A O 1
ATOM 1909 N N . LYS A 1 253 ? -16.097 -3.344 0.394 1.00 98.75 253 LYS A N 1
ATOM 1910 C CA . LYS A 1 253 ? -17.245 -4.061 0.979 1.00 98.75 253 LYS A CA 1
ATOM 1911 C C . LYS A 1 253 ? -17.006 -5.566 1.046 1.00 98.75 253 LYS A C 1
ATOM 1913 O O . LYS A 1 253 ? -17.376 -6.203 2.030 1.00 98.75 253 LYS A O 1
ATOM 1918 N N . GLN A 1 254 ? -16.408 -6.134 0.001 1.00 98.75 254 GLN A N 1
ATOM 1919 C CA . GLN A 1 254 ? -16.025 -7.539 -0.020 1.00 98.75 254 GLN A CA 1
ATOM 1920 C C . GLN A 1 254 ? -14.985 -7.844 1.063 1.00 98.75 254 GLN A C 1
ATOM 1922 O O . GLN A 1 254 ? -15.197 -8.779 1.829 1.00 98.75 254 GLN A O 1
ATOM 1927 N N . ALA A 1 255 ? -13.936 -7.032 1.184 1.00 98.75 255 ALA A N 1
ATOM 1928 C CA . ALA A 1 255 ? -12.918 -7.195 2.215 1.00 98.75 255 ALA A CA 1
ATOM 1929 C C . ALA A 1 255 ? -13.487 -7.092 3.635 1.00 98.75 255 ALA A C 1
ATOM 1931 O O . ALA A 1 255 ? -13.221 -7.963 4.455 1.00 98.75 255 ALA A O 1
ATOM 1932 N N . MET A 1 256 ? -14.344 -6.105 3.916 1.00 98.75 256 MET A N 1
ATOM 1933 C CA . MET A 1 256 ? -15.029 -6.017 5.212 1.00 98.75 256 MET A CA 1
ATOM 1934 C C . MET A 1 256 ? -15.849 -7.278 5.496 1.00 98.75 256 MET A C 1
ATOM 1936 O O . MET A 1 256 ? -15.716 -7.886 6.551 1.00 98.75 256 MET A O 1
ATOM 1940 N N . ARG A 1 257 ? -16.676 -7.710 4.538 1.00 98.56 257 ARG A N 1
ATOM 1941 C CA . ARG A 1 257 ? -17.536 -8.887 4.705 1.00 98.56 257 ARG A CA 1
ATOM 1942 C C . ARG A 1 257 ? -16.733 -10.164 4.936 1.00 98.56 257 ARG A C 1
ATOM 1944 O O . ARG A 1 257 ? -17.135 -10.977 5.760 1.00 98.56 257 ARG A O 1
ATOM 1951 N N . ASP A 1 258 ? -15.675 -10.376 4.165 1.00 98.56 258 ASP A N 1
ATOM 1952 C CA . ASP A 1 258 ? -14.904 -11.615 4.207 1.00 98.56 258 ASP A CA 1
ATOM 1953 C C . ASP A 1 258 ? -13.935 -11.627 5.406 1.00 98.56 258 ASP A C 1
ATOM 1955 O O . ASP A 1 258 ? -13.633 -12.703 5.902 1.00 98.56 258 ASP A O 1
ATOM 1959 N N . GLY A 1 259 ? -13.518 -10.460 5.916 1.00 98.38 259 GLY A N 1
ATOM 1960 C CA . GLY A 1 259 ? -12.771 -10.339 7.173 1.00 98.38 259 GLY A CA 1
ATOM 1961 C C . GLY A 1 259 ? -13.626 -10.473 8.442 1.00 98.38 259 GLY A C 1
ATOM 1962 O O . GLY A 1 259 ? -13.115 -10.911 9.464 1.00 98.38 259 GLY A O 1
ATOM 1963 N N . ILE A 1 260 ? -14.917 -10.116 8.394 1.00 98.25 260 ILE A N 1
ATOM 1964 C CA . ILE A 1 260 ? -15.851 -10.265 9.532 1.00 98.25 260 ILE A CA 1
ATOM 1965 C C . ILE A 1 260 ? -16.325 -11.722 9.718 1.00 98.25 260 ILE A C 1
ATOM 1967 O O . ILE A 1 260 ? -16.727 -12.098 10.819 1.00 98.25 260 ILE A O 1
ATOM 1971 N N . LYS A 1 261 ? -16.337 -12.525 8.648 1.00 95.19 261 LYS A N 1
ATOM 1972 C CA . LYS A 1 261 ? -16.807 -13.922 8.656 1.00 95.19 261 LYS A CA 1
ATOM 1973 C C . LYS A 1 261 ? -15.802 -14.887 9.271 1.00 95.19 261 LYS A C 1
ATOM 1975 O O . LYS A 1 261 ? -16.280 -15.815 9.961 1.00 95.19 261 LYS A O 1
#

Secondary structure (DSSP, 8-state):
-----S-----EEEEEEEEEEE-SSHHHHHHHHHHHTSS-S-TTTSS-EEEEEEEE-GGGSTTSS-EEEEEEEE-HHHHHHHHHHHIIIIITTSTT-EEEE--SS-SEEE-HHHHHGGGGTT--EEEEETTEEEEEEEETTEEEEEES-EEEEEEEEEEEEEEEESSHHHHHHHHHHHHHHHTTSTTEE--SGGG-B-S-EEES-SS-TT-SEEE-GGG-GGGTTT-TT----TT--EEEEEEEEESSHHHHHHHHHHHH-

pLDDT: mean 97.94, std 1.88, range [73.25, 98.94]

Radius of gyration: 20.34 Å; chains: 1; bounding box: 52×38×60 Å